Protein AF-0000000080642924 (afdb_homodimer)

Sequence (376 aa):
MNEEMMTDSRILKTKRNTRKALITLLKHKKYDDISVKDICEVAGISRGTFYLHYKDKFDLVEQYQFEITKEGSKRVQSLLQSERHLLYYHIINFWNNEAELLLLLISNNGSPDVQNQLKKTLQYNAEKNVFPYTKKSHFSEKERHYFVVFLSNAIFGIIQEWVNNGQQETPEELSTIIHKIIPDSLLGMNEEMMTDSRILKTKRNTRKALITLLKHKKYDDISVKDICEVAGISRGTFYLHYKDKFDLVEQYQFEITKEGSKRVQSLLQSERHLLYYHIINFWNNEAELLLLLISNNGSPDVQNQLKKTLQYNAEKNVFPYTKKSHFSEKERHYFVVFLSNAIFGIIQEWVNNGQQETPEELSTIIHKIIPDSLLG

InterPro domains:
  IPR001647 DNA-binding HTH domain, TetR-type [PF00440] (24-63)
  IPR001647 DNA-binding HTH domain, TetR-type [PS50977] (12-72)
  IPR009057 Homedomain-like superfamily [SSF46689] (10-70)
  IPR039532 Transcriptional regulator TetR, C-terminal, Firmicutes type [PF14278] (88-183)
  IPR050624 Nucleoid occlusion factor SlmA/HTH-type transcriptional regulator [PTHR43479] (6-182)

Organism: Staphylococcus saprophyticus subsp. saprophyticus (strain ATCC 15305 / DSM 20229 / NCIMB 8711 / NCTC 7292 / S-41) (NCBI:txid342451)

Secondary structure (DSSP, 8-state):
-HHHHHHHHHHHHHHHHHHHHHHHHHTTS-GGG--HHHHHHHHT--HHHHHHH-SSHHHHHHHHHHHHHHHHHHHHHHHHHH-GGGHHHHHHHHHHHH-HHHHHHHSTTS-HHHHHHHHHHHHHHIIIIIGGGSS-TT--HHHHHHHHHHHHHHHHHHHHHHHHTT--S-HHHHHHHHHHHS-HHHH-/-HHHHHHHHHHHHHHHHHHHHHHHHHTTS-GGG--HHHHHHHHT--HHHHHHH-SSHHHHHHHHHHHHHHHHHHHHHHHHHH-GGGHHHHHHHHHHHH-HHHHHHHSTTS-HHHHHHHHHHHHHHIIIIIGGGSS-TT--HHHHHHHHHHHHHHHHHHHHHHHHTT--S-HHHHHHHHHHHS-HHHH-

Structure (mmCIF, N/CA/C/O backbone):
data_AF-0000000080642924-model_v1
#
loop_
_entity.id
_entity.type
_entity.pdbx_description
1 polymer 'Transcriptional regulator'
#
loop_
_atom_site.group_PDB
_atom_site.id
_atom_site.type_symbol
_atom_site.label_atom_id
_atom_site.label_alt_id
_atom_site.label_comp_id
_atom_site.label_asym_id
_atom_site.label_entity_id
_atom_site.label_seq_id
_atom_site.pdbx_PDB_ins_code
_atom_site.Cartn_x
_atom_site.Cartn_y
_atom_site.Cartn_z
_atom_site.occupancy
_atom_site.B_iso_or_equiv
_atom_site.auth_seq_id
_atom_site.auth_comp_id
_atom_site.auth_asym_id
_atom_site.auth_atom_id
_atom_site.pdbx_PDB_model_num
ATOM 1 N N . MET A 1 1 ? -12.703 43.906 6.328 1 55.75 1 MET A N 1
ATOM 2 C CA . MET A 1 1 ? -11.461 43.25 6.746 1 55.75 1 MET A CA 1
ATOM 3 C C . MET A 1 1 ? -11.648 42.5 8.055 1 55.75 1 MET A C 1
ATOM 5 O O . MET A 1 1 ? -11.266 41.312 8.156 1 55.75 1 MET A O 1
ATOM 9 N N . ASN A 1 2 ? -12.32 43.125 8.922 1 59.03 2 ASN A N 1
A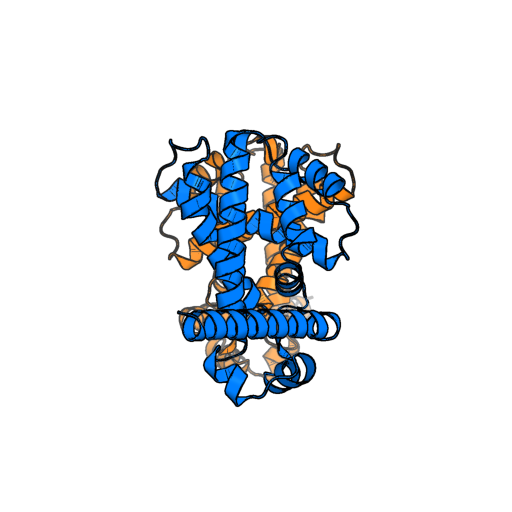TOM 10 C CA . ASN A 1 2 ? -12.602 42.5 10.211 1 59.03 2 ASN A CA 1
ATOM 11 C C . ASN A 1 2 ? -13.562 41.312 10.062 1 59.03 2 ASN A C 1
ATOM 13 O O . ASN A 1 2 ? -13.352 40.25 10.672 1 59.03 2 ASN A O 1
ATOM 17 N N . GLU A 1 3 ? -14.594 41.531 9.281 1 57.31 3 GLU A N 1
ATOM 18 C CA . GLU A 1 3 ? -15.57 40.469 9.047 1 57.31 3 GLU A CA 1
ATOM 19 C C . GLU A 1 3 ? -14.953 39.312 8.266 1 57.31 3 GLU A C 1
ATOM 21 O O . GLU A 1 3 ? -15.242 38.156 8.531 1 57.31 3 GLU A O 1
ATOM 26 N N . GLU A 1 4 ? -14.164 39.719 7.293 1 58.25 4 GLU A N 1
ATOM 27 C CA . GLU A 1 4 ? -13.461 38.688 6.516 1 58.25 4 GLU A CA 1
ATOM 28 C C . GLU A 1 4 ? -12.531 37.875 7.402 1 58.25 4 GLU A C 1
ATOM 30 O O . GLU A 1 4 ? -12.438 36.656 7.242 1 58.25 4 GLU A O 1
ATOM 35 N N . MET A 1 5 ? -11.883 38.625 8.211 1 63.03 5 MET A N 1
ATOM 36 C CA . MET A 1 5 ? -10.977 37.969 9.141 1 63.03 5 MET A CA 1
ATOM 37 C C . MET A 1 5 ? -11.75 37.062 10.109 1 63.03 5 MET A C 1
ATOM 39 O O . MET A 1 5 ? -11.281 36 10.484 1 63.03 5 MET A O 1
ATOM 43 N N . MET A 1 6 ? -12.859 37.594 10.562 1 61.44 6 MET A N 1
ATOM 44 C CA . MET A 1 6 ? -13.703 36.812 11.469 1 61.44 6 MET A CA 1
ATOM 45 C C . MET A 1 6 ? -14.25 35.562 10.781 1 61.44 6 MET A C 1
ATOM 47 O O . MET A 1 6 ? -14.32 34.5 11.398 1 61.44 6 MET A O 1
ATOM 51 N N . THR A 1 7 ? -14.531 35.719 9.484 1 66.31 7 THR A N 1
ATOM 52 C CA . THR A 1 7 ? -15.023 34.562 8.711 1 66.31 7 THR A CA 1
ATOM 53 C C . THR A 1 7 ? -13.922 33.531 8.523 1 66.31 7 THR A C 1
ATOM 55 O O . THR A 1 7 ? -14.172 32.344 8.648 1 66.31 7 THR A O 1
ATOM 58 N N . ASP A 1 8 ? -12.805 34.156 8.484 1 73.62 8 ASP A N 1
ATOM 59 C CA . ASP A 1 8 ? -11.656 33.281 8.312 1 73.62 8 ASP A CA 1
ATOM 60 C C . ASP A 1 8 ? -11.352 32.5 9.594 1 73.62 8 ASP A C 1
ATOM 62 O O . ASP A 1 8 ? -11.086 31.312 9.555 1 73.62 8 ASP A O 1
ATOM 66 N N . SER A 1 9 ? -11.516 33.312 10.703 1 80.94 9 SER A N 1
ATOM 67 C CA . SER A 1 9 ? -11.242 32.688 11.992 1 80.94 9 SER A CA 1
ATOM 68 C C . SER A 1 9 ? -12.297 31.641 12.344 1 80.94 9 SER A C 1
ATOM 70 O O . SER A 1 9 ? -11.977 30.594 12.922 1 80.94 9 SER A O 1
ATOM 72 N N . ARG A 1 10 ? -13.555 31.969 12.07 1 81.44 10 ARG A N 1
ATOM 73 C CA . ARG A 1 10 ? -14.648 31.047 12.32 1 81.44 10 ARG A CA 1
ATOM 74 C C . ARG A 1 10 ? -14.492 29.781 11.484 1 81.44 10 ARG A C 1
ATOM 76 O O . ARG A 1 10 ? -14.734 28.672 11.969 1 81.44 10 ARG A O 1
ATOM 83 N N . ILE A 1 11 ? -14.039 29.984 10.289 1 84.31 11 ILE A N 1
ATOM 84 C CA . ILE A 1 11 ? -13.82 28.859 9.383 1 84.31 11 ILE A CA 1
ATOM 85 C C . ILE A 1 11 ? -12.688 27.984 9.906 1 84.31 11 ILE A C 1
ATOM 87 O O . ILE A 1 11 ? -12.805 26.75 9.945 1 84.31 11 ILE A O 1
ATOM 91 N N . LEU A 1 12 ? -11.672 28.625 10.352 1 87.62 12 LEU A N 1
ATOM 92 C CA . LEU A 1 12 ? -10.531 27.891 10.883 1 87.62 12 LEU A CA 1
ATOM 93 C C . LEU A 1 12 ? -10.906 27.109 12.141 1 87.62 12 LEU A C 1
ATOM 95 O O . LEU A 1 12 ? -10.453 25.984 12.344 1 87.62 12 LEU A O 1
ATOM 99 N N . LYS A 1 13 ? -11.68 27.797 12.938 1 89.62 13 LYS A N 1
ATOM 100 C CA . LYS A 1 13 ? -12.141 27.125 14.156 1 89.62 13 LYS A CA 1
ATOM 101 C C . LYS A 1 13 ? -12.992 25.906 13.828 1 89.62 13 LYS A C 1
ATOM 103 O O . LYS A 1 13 ? -12.852 24.859 14.453 1 89.62 13 LYS A O 1
ATOM 108 N N . THR A 1 14 ? -13.891 26.062 12.914 1 90.88 14 THR A N 1
ATOM 109 C CA . THR A 1 14 ? -14.75 24.953 12.5 1 90.88 14 THR A CA 1
ATOM 110 C C . THR A 1 14 ? -13.914 23.797 11.961 1 90.88 14 THR A C 1
ATOM 112 O O . THR A 1 14 ? -14.148 22.641 12.305 1 90.88 14 THR A O 1
ATOM 115 N N . LYS A 1 15 ? -12.953 24.141 11.188 1 91.62 15 LYS A N 1
ATOM 116 C CA . LYS A 1 15 ? -12.086 23.109 10.625 1 91.62 15 LYS A CA 1
ATOM 117 C C . LYS A 1 15 ? -11.32 22.375 11.719 1 91.62 15 LYS A C 1
ATOM 119 O O . LYS A 1 15 ? -11.219 21.156 11.703 1 91.62 15 LYS A O 1
ATOM 124 N N . ARG A 1 16 ? -10.844 23.141 12.633 1 92.81 16 ARG A N 1
ATOM 125 C CA . ARG A 1 16 ? -10.109 22.547 13.75 1 92.81 16 ARG A CA 1
ATOM 126 C C . ARG A 1 16 ? -11.008 21.625 14.57 1 92.81 16 ARG A C 1
ATOM 128 O O . ARG A 1 16 ? -10.609 20.516 14.922 1 92.81 16 ARG A O 1
ATOM 135 N N . ASN A 1 17 ? -12.164 22.094 14.828 1 94.94 17 ASN A N 1
ATOM 136 C CA . ASN A 1 17 ? -13.094 21.328 15.641 1 94.94 17 ASN A CA 1
ATOM 137 C C . ASN A 1 17 ? -13.516 20.047 14.93 1 94.94 17 ASN A C 1
ATOM 139 O O . ASN A 1 17 ? -13.648 18.984 15.562 1 94.94 17 ASN A O 1
ATOM 143 N N . THR A 1 18 ? -13.742 20.172 13.688 1 96.38 18 THR A N 1
ATOM 144 C CA . THR A 1 18 ? -14.164 19 12.938 1 96.38 18 THR A CA 1
ATOM 145 C C . THR A 1 18 ? -13.047 17.969 12.859 1 96.38 18 THR A C 1
ATOM 147 O O . THR A 1 18 ? -13.297 16.766 12.977 1 96.38 18 THR A O 1
ATOM 150 N N . ARG A 1 19 ? -11.883 18.406 12.727 1 94.94 19 ARG A N 1
ATOM 151 C CA . ARG A 1 19 ? -10.734 17.5 12.695 1 94.94 19 ARG A CA 1
ATOM 152 C C . ARG A 1 19 ? -10.547 16.828 14.047 1 94.94 19 ARG A C 1
ATOM 154 O O . ARG A 1 19 ? -10.328 15.609 14.102 1 94.94 19 ARG A O 1
ATOM 161 N N . LYS A 1 20 ? -10.648 17.609 15.062 1 96.44 20 LYS A N 1
ATOM 162 C CA . LYS A 1 20 ? -10.523 17.047 16.406 1 96.44 20 LYS A CA 1
ATOM 163 C C . LYS A 1 20 ? -11.633 16.031 16.672 1 96.44 20 LYS A C 1
ATOM 165 O O . LYS A 1 20 ? -11.398 15.016 17.328 1 96.44 20 LYS A O 1
ATOM 170 N N . ALA A 1 21 ? -12.781 16.359 16.219 1 97.69 21 ALA A N 1
ATOM 171 C CA . ALA A 1 21 ? -13.906 15.438 16.375 1 97.69 21 ALA A CA 1
ATOM 172 C C . ALA A 1 21 ? -13.633 14.117 15.664 1 97.69 21 ALA A C 1
ATOM 174 O O . ALA A 1 21 ? -13.883 13.047 16.219 1 97.69 21 ALA A O 1
ATOM 175 N N . LEU A 1 22 ? -13.133 14.211 14.461 1 97.06 22 LEU A N 1
ATOM 176 C CA . LEU A 1 22 ? -12.828 13 13.703 1 97.06 22 LEU A CA 1
ATOM 177 C C . LEU A 1 22 ? -11.742 12.18 14.391 1 97.06 22 LEU A C 1
ATOM 179 O O . LEU A 1 22 ? -11.812 10.953 14.422 1 97.06 22 LEU A O 1
ATOM 183 N N . ILE A 1 23 ? -10.773 12.852 14.945 1 96.62 23 ILE A N 1
ATOM 184 C CA . ILE A 1 23 ? -9.727 12.18 15.703 1 96.62 23 ILE A CA 1
ATOM 185 C C . ILE A 1 23 ? -10.336 11.414 16.875 1 96.62 23 ILE A C 1
ATOM 187 O O . ILE A 1 23 ? -10.055 10.227 17.062 1 96.62 23 ILE A O 1
ATOM 191 N N . THR A 1 24 ? -11.156 12.047 17.578 1 97.25 24 THR A N 1
ATOM 192 C CA . THR A 1 24 ? -11.812 11.445 18.734 1 97.25 24 THR A CA 1
ATOM 193 C C . THR A 1 24 ? -12.625 10.227 18.328 1 97.25 24 THR A C 1
ATOM 195 O O . THR A 1 24 ? -12.547 9.18 18.969 1 97.25 24 THR A O 1
ATOM 198 N N . LEU A 1 25 ? -13.336 10.344 17.297 1 97.94 25 LEU A N 1
ATOM 199 C CA . LEU A 1 25 ? -14.203 9.273 16.828 1 97.94 25 LEU A CA 1
ATOM 200 C C . LEU A 1 25 ? -13.375 8.094 16.312 1 97.94 25 LEU A C 1
ATOM 202 O O . LEU A 1 25 ? -13.711 6.938 16.578 1 97.94 25 LEU A O 1
ATOM 206 N N . LEU A 1 26 ? -12.266 8.391 15.633 1 96.62 26 LEU A N 1
ATOM 207 C CA . LEU A 1 26 ? -11.438 7.359 15.008 1 96.62 26 LEU A CA 1
ATOM 208 C C . LEU A 1 26 ? -10.703 6.539 16.062 1 96.62 26 LEU A C 1
ATOM 210 O O . LEU A 1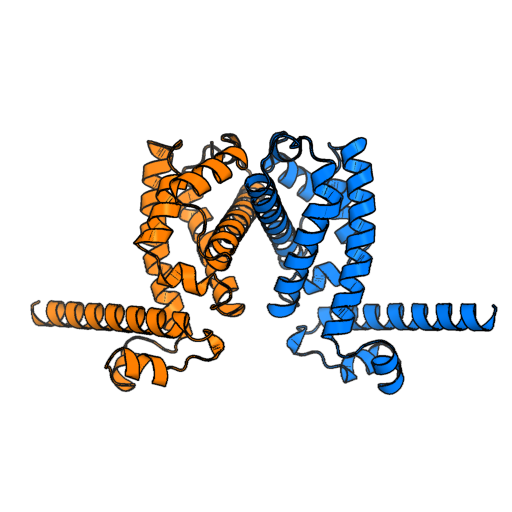 26 ? -10.219 5.445 15.773 1 96.62 26 LEU A O 1
ATOM 214 N N . LYS A 1 27 ? -10.617 7.051 17.219 1 93.94 27 LYS A N 1
ATOM 215 C CA . LYS A 1 27 ? -9.984 6.309 18.312 1 93.94 27 LYS A CA 1
ATOM 216 C C . LYS A 1 27 ? -10.898 5.195 18.812 1 93.94 27 LYS A C 1
ATOM 218 O O . LYS A 1 27 ? -10.43 4.242 19.453 1 93.94 27 LYS A O 1
ATOM 223 N N . HIS A 1 28 ? -12.203 5.254 18.406 1 91.94 28 HIS A N 1
ATOM 224 C CA . HIS A 1 28 ? -13.156 4.309 18.969 1 91.94 28 HIS A CA 1
ATOM 225 C C . HIS A 1 28 ? -13.883 3.527 17.875 1 91.94 28 HIS A C 1
ATOM 227 O O . HIS A 1 28 ? -14.453 2.469 18.141 1 91.94 28 HIS A O 1
ATOM 233 N N . LYS A 1 29 ? -13.867 4.082 16.734 1 93.5 29 LYS A N 1
ATOM 234 C CA . LYS A 1 29 ? -14.562 3.379 15.656 1 93.5 29 LYS A CA 1
ATOM 235 C C . LYS A 1 29 ? -13.859 3.578 14.32 1 93.5 29 LYS A C 1
ATOM 237 O O . LYS A 1 29 ? -13.078 4.52 14.156 1 93.5 29 LYS A O 1
ATOM 242 N N . LYS A 1 30 ? -14.18 2.688 13.367 1 95.06 30 LYS A N 1
ATOM 243 C CA . LYS A 1 30 ? -13.586 2.758 12.039 1 95.06 30 LYS A CA 1
ATOM 244 C C . LYS A 1 30 ? -14.219 3.879 11.219 1 95.06 30 LYS A C 1
ATOM 246 O O . LYS A 1 30 ? -15.391 4.203 11.398 1 95.06 30 LYS A O 1
ATOM 251 N N . TYR A 1 31 ? -13.477 4.406 10.328 1 96.88 31 TYR A N 1
ATOM 252 C CA . TYR A 1 31 ? -13.891 5.535 9.5 1 96.88 31 TYR A CA 1
ATOM 253 C C . TYR A 1 31 ? -15.227 5.262 8.828 1 96.88 31 TYR A C 1
ATOM 255 O O . TYR A 1 31 ? -16.109 6.125 8.812 1 96.88 31 TYR A O 1
ATOM 263 N N . ASP A 1 32 ? -15.391 4.051 8.289 1 93.75 32 ASP A N 1
ATOM 264 C CA . ASP A 1 32 ? -16.594 3.719 7.535 1 93.75 32 ASP A CA 1
ATOM 265 C C . ASP A 1 32 ? -17.828 3.713 8.438 1 93.75 32 ASP A C 1
ATOM 267 O O . ASP A 1 32 ? -18.953 3.871 7.965 1 93.75 32 ASP A O 1
ATOM 271 N N . ASP A 1 33 ? -17.656 3.592 9.656 1 96.25 33 ASP A N 1
ATOM 272 C CA . ASP A 1 33 ? -18.766 3.533 10.609 1 96.25 33 ASP A CA 1
ATOM 273 C C . ASP A 1 33 ? -19.062 4.918 11.172 1 96.25 33 ASP A C 1
ATOM 275 O O . ASP A 1 33 ? -20 5.078 11.961 1 96.25 33 ASP A O 1
ATOM 279 N N . ILE A 1 34 ? -18.328 5.914 10.852 1 97.44 34 ILE A N 1
ATOM 280 C CA . ILE A 1 34 ? -18.531 7.277 11.328 1 97.44 34 ILE A CA 1
ATOM 281 C C . ILE A 1 34 ? -19.438 8.039 10.367 1 97.44 34 ILE A C 1
ATOM 283 O O . ILE A 1 34 ? -19.203 8.031 9.156 1 97.44 34 ILE A O 1
ATOM 287 N N . SER A 1 35 ? -20.438 8.664 10.867 1 97.19 35 SER A N 1
ATOM 288 C CA . SER A 1 35 ? -21.328 9.477 10.047 1 97.19 35 SER A CA 1
ATOM 289 C C . SER A 1 35 ? -21.062 10.961 10.227 1 97.19 35 SER A C 1
ATOM 291 O O . SER A 1 35 ? -20.359 11.359 11.164 1 97.19 35 SER A O 1
ATOM 293 N N . VAL A 1 36 ? -21.609 11.727 9.289 1 97.56 36 VAL A N 1
ATOM 294 C CA . VAL A 1 36 ? -21.516 13.18 9.422 1 97.56 36 VAL A CA 1
ATOM 295 C C . VAL A 1 36 ? -22.219 13.617 10.719 1 97.56 36 VAL A C 1
ATOM 297 O O . VAL A 1 36 ? -21.734 14.523 11.406 1 97.56 36 VAL A O 1
ATOM 300 N N . LYS A 1 37 ? -23.281 12.945 11.023 1 97.75 37 LYS A N 1
ATOM 301 C CA . LYS A 1 37 ? -23.984 13.242 12.266 1 97.75 37 LYS A CA 1
ATOM 302 C C . LYS A 1 37 ? -23.062 13.07 13.477 1 97.75 37 LYS A C 1
ATOM 304 O O . LYS A 1 37 ? -23.031 13.914 14.367 1 97.75 37 LYS A O 1
ATOM 309 N N . ASP A 1 38 ? -22.328 11.969 13.547 1 98.12 38 ASP A N 1
ATOM 310 C CA . ASP A 1 38 ? -21.375 11.711 14.625 1 98.12 38 ASP A CA 1
ATOM 311 C C . ASP A 1 38 ? -20.359 12.844 14.742 1 98.12 38 ASP A C 1
ATOM 313 O O . ASP A 1 38 ? -20.078 13.32 15.844 1 98.12 38 ASP A O 1
ATOM 317 N N . ILE A 1 39 ? -19.844 13.297 13.602 1 98.12 39 ILE A N 1
ATOM 318 C CA . ILE A 1 39 ? -18.828 14.336 13.562 1 98.12 39 ILE A CA 1
ATOM 319 C C . ILE A 1 39 ? -19.406 15.641 14.102 1 98.12 39 ILE A C 1
ATOM 321 O O . ILE A 1 39 ? -18.781 16.312 14.938 1 98.12 39 ILE A O 1
ATOM 325 N N . CYS A 1 40 ? -20.562 15.961 13.641 1 98 40 CYS A N 1
ATOM 326 C CA . CYS A 1 40 ? -21.203 17.203 14.07 1 98 40 CYS A CA 1
ATOM 327 C C . CYS A 1 40 ? -21.453 17.203 15.57 1 98 40 CYS A C 1
ATOM 329 O O . CYS A 1 40 ? -21.188 18.203 16.25 1 98 40 CYS A O 1
ATOM 331 N N . GLU A 1 41 ? -21.891 16.094 16.094 1 98.06 41 GLU A N 1
ATOM 332 C CA . GLU A 1 41 ? -22.188 15.977 17.531 1 98.06 41 GLU A CA 1
ATOM 333 C C . GLU A 1 41 ? -20.938 16.172 18.359 1 98.06 41 GLU A C 1
ATOM 335 O O . GLU A 1 41 ? -20.938 16.922 19.344 1 98.06 41 GLU A O 1
ATOM 340 N N . VAL A 1 42 ? -19.891 15.594 18.016 1 97.62 42 VAL A N 1
ATOM 341 C CA . VAL A 1 42 ? -18.656 15.648 18.781 1 97.62 42 VAL A CA 1
ATOM 342 C C . VAL A 1 42 ? -18 17.016 18.594 1 97.62 42 VAL A C 1
ATOM 344 O O . VAL A 1 42 ? -17.406 17.562 19.531 1 97.62 42 VAL A O 1
ATOM 347 N N . ALA A 1 43 ? -18.094 17.578 17.375 1 97.19 43 ALA A N 1
ATOM 348 C CA . ALA A 1 43 ? -17.453 18.844 17.047 1 97.19 43 ALA A CA 1
ATOM 349 C C . ALA A 1 43 ? -18.25 20.016 17.625 1 97.19 43 ALA A C 1
ATOM 351 O O . ALA A 1 43 ? -17.734 21.141 17.703 1 97.19 43 ALA A O 1
ATOM 352 N N . GLY A 1 44 ? -19.531 19.766 17.891 1 96.62 44 GLY A N 1
ATOM 353 C CA . GLY A 1 44 ? -20.391 20.828 18.391 1 96.62 44 GLY A CA 1
ATOM 354 C C . GLY A 1 44 ? -20.828 21.797 17.312 1 96.62 44 GLY A C 1
ATOM 355 O O . GLY A 1 44 ? -20.859 23.016 17.531 1 96.62 44 GLY A O 1
ATOM 356 N N . ILE A 1 45 ? -21.047 21.281 16.141 1 96.19 45 ILE A N 1
ATOM 357 C CA . ILE A 1 45 ? -21.516 22.125 15.055 1 96.19 45 ILE A CA 1
ATOM 358 C C . ILE A 1 45 ? -22.781 21.531 14.445 1 96.19 45 ILE A C 1
ATOM 360 O O . ILE A 1 45 ? -23.094 20.359 14.656 1 96.19 45 ILE A O 1
ATOM 364 N N . SER A 1 46 ? -23.5 22.344 13.68 1 95.19 46 SER A N 1
ATOM 365 C CA . SER A 1 46 ? -24.703 21.875 13 1 95.19 46 SER A CA 1
ATOM 366 C C . SER A 1 46 ? -24.359 21.188 11.68 1 95.19 46 SER A C 1
ATOM 368 O O . SER A 1 46 ? -23.266 21.391 11.141 1 95.19 46 SER A O 1
ATOM 370 N N . ARG A 1 47 ? -25.297 20.375 11.211 1 95.31 47 ARG A N 1
ATOM 371 C CA . ARG A 1 47 ? -25.141 19.781 9.883 1 95.31 47 ARG A CA 1
ATOM 372 C C . ARG A 1 47 ? -25.016 20.859 8.812 1 95.31 47 ARG A C 1
ATOM 374 O O . ARG A 1 47 ? -24.266 20.688 7.844 1 95.31 47 ARG A O 1
ATOM 381 N N . GLY A 1 48 ? -25.797 21.906 8.953 1 95.38 48 GLY A N 1
ATOM 382 C CA . GLY A 1 48 ? -25.719 23.016 8.023 1 95.38 48 GLY A CA 1
ATOM 383 C C . GLY A 1 48 ? -24.328 23.625 7.934 1 95.38 48 GLY A C 1
ATOM 384 O O . GLY A 1 48 ? -23.828 23.891 6.836 1 95.38 48 GLY A O 1
ATOM 385 N N . THR A 1 49 ? -23.766 23.844 9.07 1 94.69 49 THR A N 1
ATOM 386 C CA . THR A 1 49 ? -22.406 24.375 9.125 1 94.69 49 THR A CA 1
ATOM 387 C C . THR A 1 49 ? -21.422 23.406 8.477 1 94.69 49 THR A C 1
ATOM 389 O O . THR A 1 49 ? -20.516 23.812 7.75 1 94.69 49 THR A O 1
ATOM 392 N N . PHE A 1 50 ? -21.547 22.094 8.75 1 97.19 50 PHE A N 1
ATOM 393 C CA . PHE A 1 50 ? -20.688 21.078 8.148 1 97.19 50 PHE A CA 1
ATOM 394 C C . PHE A 1 50 ? -20.719 21.172 6.629 1 97.19 50 PHE A C 1
ATOM 396 O O . PHE A 1 50 ? -19.672 21.219 5.984 1 97.19 50 PHE A O 1
ATOM 403 N N . TYR A 1 51 ? -21.875 21.328 6.059 1 96.12 51 TYR A N 1
ATOM 404 C CA . TYR A 1 51 ? -22.047 21.25 4.609 1 96.12 51 TYR A CA 1
ATOM 405 C C . TYR A 1 51 ? -21.656 22.562 3.949 1 96.12 51 TYR A C 1
ATOM 407 O O . TYR A 1 51 ? -21.484 22.625 2.727 1 96.12 51 TYR A O 1
ATOM 415 N N . LEU A 1 52 ? -21.5 23.562 4.73 1 95.12 52 LEU A N 1
ATOM 416 C CA . LEU A 1 52 ? -20.922 24.812 4.227 1 95.12 52 LEU A CA 1
ATOM 417 C C . LEU A 1 52 ? -19.438 24.609 3.904 1 95.12 52 LEU A C 1
ATOM 419 O O . LEU A 1 52 ? -18.906 25.281 3.021 1 95.12 52 LEU A O 1
ATOM 423 N N . HIS A 1 53 ? -18.859 23.703 4.602 1 95.19 53 HIS A N 1
ATOM 424 C CA . HIS A 1 53 ? -17.406 23.562 4.496 1 95.19 53 HIS A CA 1
ATOM 425 C C . HIS A 1 53 ? -17.031 22.297 3.732 1 95.19 53 HIS A C 1
ATOM 427 O O . HIS A 1 53 ? -15.961 22.234 3.117 1 95.19 53 HIS A O 1
ATOM 433 N N . TYR A 1 54 ? -17.891 21.281 3.83 1 96.5 54 TYR A N 1
ATOM 434 C CA . TYR A 1 54 ? -17.578 19.984 3.25 1 96.5 54 TYR A CA 1
ATOM 435 C C . TYR A 1 54 ? -18.781 19.406 2.518 1 96.5 54 TYR A C 1
ATOM 437 O O . TYR A 1 54 ? -19.922 19.531 2.98 1 96.5 54 TYR A O 1
ATOM 445 N N . LYS A 1 55 ? -18.469 18.672 1.44 1 96.94 55 LYS A N 1
ATOM 446 C CA . LYS A 1 55 ? -19.531 17.969 0.727 1 96.94 55 LYS A CA 1
ATOM 447 C C . LYS A 1 55 ? -19.953 16.703 1.474 1 96.94 55 LYS A C 1
ATOM 449 O O . LYS A 1 55 ? -21.125 16.328 1.466 1 96.94 55 LYS A O 1
ATOM 454 N N . ASP A 1 56 ? -19.047 15.984 2.02 1 95.88 56 ASP A N 1
ATOM 455 C CA . ASP A 1 56 ? -19.188 14.766 2.807 1 95.88 56 ASP A CA 1
ATOM 456 C C . ASP A 1 56 ? -17.938 14.508 3.65 1 95.88 56 ASP A C 1
ATOM 458 O O . ASP A 1 56 ? -17.047 15.344 3.707 1 95.88 56 ASP A O 1
ATOM 462 N N . LYS A 1 57 ? -17.938 13.445 4.359 1 95 57 LYS A N 1
ATOM 463 C CA . LYS A 1 57 ? -16.812 13.195 5.25 1 95 57 LYS A CA 1
ATOM 464 C C . LYS A 1 57 ? -15.539 12.883 4.457 1 95 57 LYS A C 1
ATOM 466 O O . LYS A 1 57 ? -14.43 13.109 4.941 1 95 57 LYS A O 1
ATOM 471 N N . PHE A 1 58 ? -15.695 12.453 3.219 1 94 58 PHE A N 1
ATOM 472 C CA . PHE A 1 58 ? -14.531 12.219 2.369 1 94 58 PHE A CA 1
ATOM 473 C C . PHE A 1 58 ? -13.891 13.539 1.955 1 94 58 PHE A C 1
ATOM 475 O O . PHE A 1 58 ? -12.664 13.656 1.914 1 94 58 PHE A O 1
ATOM 482 N N . ASP A 1 59 ? -14.695 14.453 1.654 1 95.38 59 ASP A N 1
ATOM 483 C CA . ASP A 1 59 ? -14.219 15.789 1.31 1 95.38 59 ASP A CA 1
ATOM 484 C C . ASP A 1 59 ? -13.445 16.406 2.473 1 95.38 59 ASP A C 1
ATOM 486 O O . ASP A 1 59 ? -12.445 17.094 2.266 1 95.38 59 ASP A O 1
ATOM 490 N N . LEU A 1 60 ? -13.938 16.25 3.654 1 95.94 60 LEU A N 1
ATOM 491 C CA . LEU A 1 60 ? -13.242 16.703 4.852 1 95.94 60 LEU A CA 1
ATOM 492 C C . LEU A 1 60 ? -11.836 16.141 4.91 1 95.94 60 LEU A C 1
ATOM 494 O O . LEU A 1 60 ? -10.867 16.875 5.117 1 95.94 60 LEU A O 1
ATOM 498 N N . VAL A 1 61 ? -11.672 14.867 4.672 1 95.44 61 VAL A N 1
ATOM 499 C CA . VAL A 1 61 ? -10.391 14.172 4.723 1 95.44 61 VAL A CA 1
ATOM 500 C C . VAL A 1 61 ? -9.492 14.664 3.598 1 95.44 61 VAL A C 1
ATOM 502 O O . VAL A 1 61 ? -8.297 14.914 3.809 1 95.44 61 VAL A O 1
ATOM 505 N N . GLU A 1 62 ? -10.062 14.82 2.479 1 93.12 62 GLU A N 1
ATOM 506 C CA . GLU A 1 62 ? -9.289 15.273 1.325 1 93.12 62 GLU A CA 1
ATOM 507 C C . GLU A 1 62 ? -8.703 16.656 1.563 1 93.12 62 GLU A C 1
ATOM 509 O O . GLU A 1 62 ? -7.531 16.906 1.269 1 93.12 62 GLU A O 1
ATOM 514 N N . GLN A 1 63 ? -9.5 17.516 2.035 1 92.75 63 GLN A N 1
ATOM 515 C CA . GLN A 1 63 ? -9.031 18.875 2.316 1 92.75 63 GLN A CA 1
ATOM 516 C C . GLN A 1 63 ? -7.922 18.859 3.365 1 92.75 63 GLN A C 1
ATOM 518 O O . GLN A 1 63 ? -6.906 19.547 3.207 1 92.75 63 GLN A O 1
ATOM 523 N N . TYR A 1 64 ? -8.172 18.094 4.402 1 93.12 64 TYR A N 1
ATOM 524 C CA . TYR A 1 64 ? -7.164 17.969 5.445 1 93.12 64 TYR A CA 1
ATOM 525 C C . TYR A 1 64 ? -5.855 17.422 4.879 1 93.12 64 TYR A C 1
ATOM 527 O O . TYR A 1 64 ? -4.781 17.953 5.168 1 93.12 64 TYR A O 1
ATOM 535 N N . GLN A 1 65 ? -5.953 16.391 4.113 1 90.31 65 GLN A N 1
ATOM 536 C CA . GLN A 1 65 ? -4.777 15.758 3.539 1 90.31 65 GLN A CA 1
ATOM 537 C C . GLN A 1 65 ? -3.971 16.734 2.697 1 90.31 65 GLN A C 1
ATOM 539 O O . GLN A 1 65 ? -2.738 16.75 2.748 1 90.31 65 GLN A O 1
ATOM 544 N N . PHE A 1 66 ? -4.641 17.453 1.897 1 87.12 66 PHE A N 1
ATOM 545 C CA . PHE A 1 66 ? -3.969 18.438 1.056 1 87.12 66 PHE A CA 1
ATOM 546 C C . PHE A 1 66 ? -3.207 19.453 1.905 1 87.12 66 PHE A C 1
ATOM 548 O O . PHE A 1 66 ? -2.057 19.766 1.609 1 87.12 66 PHE A O 1
ATOM 555 N N . GLU A 1 67 ? -3.807 19.906 2.955 1 87.75 67 GLU A N 1
ATOM 556 C CA . GLU A 1 67 ? -3.191 20.906 3.822 1 87.75 67 GLU A CA 1
ATOM 557 C C . GLU A 1 67 ? -1.97 20.344 4.539 1 87.75 67 GLU A C 1
ATOM 559 O O . GLU A 1 67 ? -0.91 20.969 4.562 1 87.75 67 GLU A O 1
ATOM 564 N N . ILE A 1 68 ? -2.104 19.203 5.074 1 88.5 68 ILE A N 1
ATOM 565 C CA . ILE A 1 68 ? -1.045 18.609 5.891 1 88.5 68 ILE A CA 1
ATOM 566 C C . ILE A 1 68 ? 0.113 18.172 5 1 88.5 68 ILE A C 1
ATOM 568 O O . ILE A 1 68 ? 1.277 18.266 5.395 1 88.5 68 ILE A O 1
ATOM 572 N N . THR A 1 69 ? -0.168 17.594 3.879 1 84.81 69 THR A N 1
ATOM 573 C CA . THR A 1 69 ? 0.879 17.156 2.965 1 84.81 69 THR A CA 1
ATOM 574 C C . THR A 1 69 ? 1.692 18.344 2.457 1 84.81 69 THR A C 1
ATOM 576 O O . THR A 1 69 ? 2.91 18.25 2.297 1 84.81 69 THR A O 1
ATOM 579 N N . LYS A 1 70 ? 1.032 19.422 2.168 1 83.81 70 LYS A N 1
ATOM 580 C CA . LYS A 1 70 ? 1.731 20.625 1.746 1 83.81 70 LYS A CA 1
ATOM 581 C C . LYS A 1 70 ? 2.695 21.109 2.826 1 83.81 70 LYS A C 1
ATOM 583 O O . LYS A 1 70 ? 3.844 21.453 2.533 1 83.81 70 LYS A O 1
ATOM 588 N N . GLU A 1 71 ? 2.246 21.125 4.02 1 85.38 71 GLU A N 1
ATOM 589 C CA . GLU A 1 71 ? 3.09 21.531 5.141 1 85.38 71 GLU A CA 1
ATOM 590 C C . GLU A 1 71 ? 4.262 20.562 5.328 1 85.38 71 GLU A C 1
ATOM 592 O O . GLU A 1 71 ? 5.391 21 5.559 1 85.38 71 GLU A O 1
ATOM 597 N N . GLY A 1 72 ? 3.984 19.297 5.262 1 85.62 72 GLY A N 1
ATOM 598 C CA . GLY A 1 72 ? 5.023 18.297 5.387 1 85.62 72 GLY A CA 1
ATOM 599 C C . GLY A 1 72 ? 6.074 18.375 4.297 1 85.62 72 GLY A C 1
ATOM 600 O O . GLY A 1 72 ? 7.27 18.219 4.566 1 85.62 72 GLY A O 1
ATOM 601 N N . SER A 1 73 ? 5.617 18.609 3.09 1 83.44 73 SER A N 1
ATOM 602 C CA . SER A 1 73 ? 6.535 18.688 1.959 1 83.44 73 SER A CA 1
ATOM 603 C C . SER A 1 73 ? 7.512 19.859 2.119 1 83.44 73 SER A C 1
ATOM 605 O O . SER A 1 73 ? 8.688 19.734 1.756 1 83.44 73 SER A O 1
ATOM 607 N N . LYS A 1 74 ? 7.043 20.922 2.633 1 83.62 74 LYS A N 1
ATOM 608 C CA . LYS A 1 74 ? 7.918 22.062 2.881 1 83.62 74 LYS A CA 1
ATOM 609 C C . LYS A 1 74 ? 9.016 21.703 3.883 1 83.62 74 LYS A C 1
ATOM 611 O O . LYS A 1 74 ? 10.172 22.078 3.697 1 83.62 74 LYS A O 1
ATOM 616 N N . ARG A 1 75 ? 8.656 20.984 4.789 1 82.94 75 ARG A N 1
ATOM 617 C CA . ARG A 1 75 ? 9.609 20.562 5.812 1 82.94 75 ARG A CA 1
ATOM 618 C C . ARG A 1 75 ? 10.633 19.594 5.242 1 82.94 75 ARG A C 1
ATOM 620 O O . ARG A 1 75 ? 11.836 19.719 5.508 1 82.94 75 ARG A O 1
ATOM 627 N N . VAL A 1 76 ? 10.195 18.672 4.484 1 81.81 76 VAL A N 1
ATOM 628 C CA . VAL A 1 76 ? 11.055 17.672 3.871 1 81.81 76 VAL A CA 1
ATOM 629 C C . VAL A 1 76 ? 12.055 18.344 2.932 1 81.81 76 VAL A C 1
ATOM 631 O O . VAL A 1 76 ? 13.242 18.016 2.932 1 81.81 76 VAL A O 1
ATOM 634 N N . GLN A 1 77 ? 11.547 19.281 2.199 1 81.31 77 GLN A N 1
ATOM 635 C CA . GLN A 1 77 ? 12.406 20.031 1.276 1 81.31 77 GLN A CA 1
ATOM 636 C C . GLN A 1 77 ? 13.531 20.734 2.02 1 81.31 77 GLN A C 1
ATOM 638 O O . GLN A 1 77 ? 14.688 20.688 1.593 1 81.31 77 GLN A O 1
ATOM 643 N N . SER A 1 78 ? 13.211 21.297 3.068 1 80.69 78 SER A N 1
ATOM 644 C CA . SER A 1 78 ? 14.203 22.016 3.861 1 80.69 78 SER A CA 1
ATOM 645 C C . SER A 1 78 ? 15.242 21.047 4.438 1 80.69 78 SER A C 1
ATOM 647 O O . SER A 1 78 ? 16.438 21.359 4.461 1 80.69 78 SER A O 1
ATOM 649 N N . LEU A 1 79 ? 14.836 19.906 4.801 1 80.81 79 LEU A N 1
ATOM 650 C CA . LEU A 1 79 ? 15.719 18.922 5.418 1 80.81 79 LEU A CA 1
ATOM 651 C C . LEU A 1 79 ? 16.625 18.281 4.379 1 80.81 79 LEU A C 1
ATOM 653 O O . LEU A 1 79 ? 17.797 17.984 4.656 1 80.81 79 LEU A O 1
ATOM 657 N N . LEU A 1 80 ? 16.094 17.938 3.225 1 76.31 80 LEU A N 1
ATOM 658 C CA . LEU A 1 80 ? 16.875 17.328 2.15 1 76.31 80 LEU A CA 1
ATOM 659 C C . LEU A 1 80 ? 18.047 18.234 1.754 1 76.31 80 LEU A C 1
ATOM 661 O O . LEU A 1 80 ? 19.094 17.75 1.336 1 76.31 80 LEU A O 1
ATOM 665 N N . GLN A 1 81 ? 17.969 19.438 2.012 1 75.56 81 GLN A N 1
ATOM 666 C CA . GLN A 1 81 ? 18.984 20.391 1.619 1 75.56 81 GLN A CA 1
ATOM 667 C C . GLN A 1 81 ? 20.016 20.578 2.729 1 75.56 81 GLN A C 1
ATOM 669 O O . GLN A 1 81 ? 21.188 20.875 2.455 1 75.56 81 GLN A O 1
ATOM 674 N N . SER A 1 82 ? 19.625 20.266 3.992 1 72.56 82 SER A N 1
ATOM 675 C CA . SER A 1 82 ? 20.531 20.703 5.055 1 72.56 82 SER A CA 1
ATOM 676 C C . SER A 1 82 ? 20.938 19.547 5.957 1 72.56 82 SER A C 1
ATOM 678 O O . SER A 1 82 ? 22.047 19.531 6.496 1 72.56 82 SER A O 1
ATOM 680 N N . GLU A 1 83 ? 20.062 18.656 6.246 1 77.31 83 GLU A N 1
ATOM 681 C CA . GLU A 1 83 ? 20.266 17.625 7.258 1 77.31 83 GLU A CA 1
ATOM 682 C C . GLU A 1 83 ? 19.672 16.297 6.812 1 77.31 83 GLU A C 1
ATOM 684 O O . GLU A 1 83 ? 18.859 15.688 7.535 1 77.31 83 GLU A O 1
ATOM 689 N N . ARG A 1 84 ? 20.156 15.766 5.809 1 73.75 84 ARG A N 1
ATOM 690 C CA . ARG A 1 84 ? 19.609 14.555 5.211 1 73.75 84 ARG A CA 1
ATOM 691 C C . ARG A 1 84 ? 19.625 13.398 6.211 1 73.75 84 ARG A C 1
ATOM 693 O O . ARG A 1 84 ? 18.719 12.555 6.199 1 73.75 84 ARG A O 1
ATOM 700 N N . HIS A 1 85 ? 20.672 13.492 7.066 1 75.44 85 HIS A N 1
ATOM 701 C CA . HIS A 1 85 ? 20.844 12.398 8.016 1 75.44 85 HIS A CA 1
ATOM 702 C C . HIS A 1 85 ? 19.719 12.398 9.055 1 75.44 85 HIS A C 1
ATOM 704 O O . HIS A 1 85 ? 19.516 11.406 9.758 1 75.44 85 HIS A O 1
ATOM 710 N N . LEU A 1 86 ? 18.969 13.484 9.133 1 82.88 86 LEU A N 1
ATOM 711 C CA . LEU A 1 86 ? 17.875 13.609 10.102 1 82.88 86 LEU A CA 1
ATOM 712 C C . LEU A 1 86 ? 16.516 13.57 9.406 1 82.88 86 LEU A C 1
ATOM 714 O O . LEU A 1 86 ? 15.484 13.727 10.047 1 82.88 86 LEU A O 1
ATOM 718 N N . LEU A 1 87 ? 16.484 13.281 8.164 1 83.75 87 LEU A N 1
ATOM 719 C CA . LEU A 1 87 ? 15.281 13.375 7.348 1 83.75 87 LEU A CA 1
ATOM 720 C C . LEU A 1 87 ? 14.18 12.492 7.91 1 83.75 87 LEU A C 1
ATOM 722 O O . LEU A 1 87 ? 13.078 12.977 8.195 1 83.75 87 LEU A O 1
ATOM 726 N N . TYR A 1 88 ? 14.555 11.25 8.172 1 86.56 88 TYR A N 1
ATOM 727 C CA . TYR A 1 88 ? 13.531 10.312 8.625 1 86.56 88 TYR A CA 1
ATOM 728 C C . TYR A 1 88 ? 13.031 10.672 10.016 1 86.56 88 TYR A C 1
ATOM 730 O O . TYR A 1 88 ? 11.836 10.562 10.305 1 86.56 88 TYR A O 1
ATOM 738 N N . TYR A 1 89 ? 13.93 11.117 10.82 1 89.25 89 TYR A N 1
ATOM 739 C CA . TYR A 1 89 ? 13.516 11.539 12.156 1 89.25 89 TYR A CA 1
ATOM 740 C C . TYR A 1 89 ? 12.508 12.68 12.078 1 89.25 89 TYR A C 1
ATOM 742 O O . TYR A 1 89 ? 11.461 12.641 12.734 1 89.25 89 TYR A O 1
ATOM 750 N N . HIS A 1 90 ? 12.773 13.633 11.305 1 86.44 90 HIS A N 1
ATOM 751 C CA . HIS A 1 90 ? 11.906 14.805 11.219 1 86.44 90 HIS A CA 1
ATOM 752 C C . HIS A 1 90 ? 10.578 14.469 10.562 1 86.44 90 HIS A C 1
ATOM 754 O O . HIS A 1 90 ? 9.539 15.008 10.945 1 86.44 90 HIS A O 1
ATOM 760 N N . ILE A 1 91 ? 10.578 13.633 9.594 1 85.5 91 ILE A N 1
ATOM 761 C CA . ILE A 1 91 ? 9.344 13.195 8.945 1 85.5 91 ILE A CA 1
ATOM 762 C C . ILE A 1 91 ? 8.469 12.469 9.961 1 85.5 91 ILE A C 1
ATOM 764 O O . ILE A 1 91 ? 7.289 12.789 10.117 1 85.5 91 ILE A O 1
ATOM 768 N N . ILE A 1 92 ? 9.062 11.516 10.672 1 90.56 92 ILE A N 1
ATOM 769 C CA . ILE A 1 92 ? 8.32 10.727 11.648 1 90.56 92 ILE A CA 1
ATOM 770 C C . ILE A 1 92 ? 7.82 11.625 12.773 1 90.56 92 ILE A C 1
ATOM 772 O O . ILE A 1 92 ? 6.676 11.492 13.219 1 90.56 92 ILE A O 1
ATOM 776 N N . ASN A 1 93 ? 8.672 12.492 13.117 1 89 93 ASN A N 1
ATOM 777 C CA . ASN A 1 93 ? 8.289 13.414 14.188 1 89 93 ASN A CA 1
ATOM 778 C C . ASN A 1 93 ? 7.148 14.328 13.758 1 89 93 ASN A C 1
ATOM 780 O O . ASN A 1 93 ? 6.289 14.68 14.57 1 89 93 ASN A O 1
ATOM 784 N N . PHE A 1 94 ? 7.18 14.75 12.602 1 86.56 94 PHE A N 1
ATOM 785 C CA . PHE A 1 94 ? 6.086 15.547 12.055 1 86.56 94 PHE A CA 1
ATOM 786 C C . PHE A 1 94 ? 4.777 14.766 12.102 1 86.56 94 PHE A C 1
ATOM 788 O O . PHE A 1 94 ? 3.758 15.273 12.57 1 86.56 94 PHE A O 1
ATOM 795 N N . TRP A 1 95 ? 4.828 13.516 11.617 1 86.75 95 TRP A N 1
ATOM 796 C CA . TRP A 1 95 ? 3.65 12.656 11.641 1 86.75 95 TRP A CA 1
ATOM 797 C C . TRP A 1 95 ? 3.18 12.422 13.07 1 86.75 95 TRP A C 1
ATOM 799 O O . TRP A 1 95 ? 1.98 12.469 13.352 1 86.75 95 TRP A O 1
ATOM 809 N N . ASN A 1 96 ? 4.082 12.234 13.891 1 89.31 96 ASN A N 1
ATOM 810 C CA . ASN A 1 96 ? 3.787 11.914 15.289 1 89.31 96 ASN A CA 1
ATOM 811 C C . ASN A 1 96 ? 3.17 13.102 16.016 1 89.31 96 ASN A C 1
ATOM 813 O O . ASN A 1 96 ? 2.279 12.93 16.859 1 89.31 96 ASN A O 1
ATOM 817 N N . ASN A 1 97 ? 3.578 14.273 15.727 1 88 97 ASN A N 1
ATOM 818 C CA . ASN A 1 97 ? 3.211 15.422 16.547 1 88 97 ASN A CA 1
ATOM 819 C C . ASN A 1 97 ? 2.156 16.281 15.852 1 88 97 ASN A C 1
ATOM 821 O O . ASN A 1 97 ? 1.379 16.969 16.516 1 88 97 ASN A O 1
ATOM 825 N N . GLU A 1 98 ? 2.117 16.266 14.562 1 86.69 98 GLU A N 1
ATOM 826 C CA . GLU A 1 98 ? 1.322 17.266 13.859 1 86.69 98 GLU A CA 1
ATOM 827 C C . GLU A 1 98 ? 0.26 16.609 12.984 1 86.69 98 GLU A C 1
ATOM 829 O O . GLU A 1 98 ? -0.679 17.266 12.539 1 86.69 98 GLU A O 1
ATOM 834 N N . ALA A 1 99 ? 0.402 15.375 12.812 1 91.06 99 ALA A N 1
ATOM 835 C CA . ALA A 1 99 ? -0.469 14.734 11.836 1 91.06 99 ALA A CA 1
ATOM 836 C C . ALA A 1 99 ? -1.178 13.523 12.43 1 91.06 99 ALA A C 1
ATOM 838 O O . ALA A 1 99 ? -1.212 12.453 11.828 1 91.06 99 ALA A O 1
ATOM 839 N N . GLU A 1 100 ? -1.698 13.719 13.609 1 92.5 100 GLU A N 1
ATOM 840 C CA . GLU A 1 100 ? -2.365 12.633 14.312 1 92.5 100 GLU A CA 1
ATOM 841 C C . GLU A 1 100 ? -3.529 12.078 13.492 1 92.5 100 GLU A C 1
ATOM 843 O O . GLU A 1 100 ? -3.711 10.859 13.406 1 92.5 100 GLU A O 1
ATOM 848 N N . LEU A 1 101 ? -4.328 12.977 12.984 1 94.81 101 LEU A N 1
ATOM 849 C CA . LEU A 1 101 ? -5.469 12.547 12.188 1 94.81 101 LEU A CA 1
ATOM 850 C C . LEU A 1 101 ? -5.016 11.703 11 1 94.81 101 LEU A C 1
ATOM 852 O O . LEU A 1 101 ? -5.633 10.68 10.688 1 94.81 101 LEU A O 1
ATOM 856 N N . LEU A 1 102 ? -3.971 12.078 10.367 1 93.44 102 LEU A N 1
ATOM 857 C CA . LEU A 1 102 ? -3.436 11.328 9.234 1 93.44 102 LEU A CA 1
ATOM 858 C C . LEU A 1 102 ? -2.996 9.938 9.664 1 93.44 102 LEU A C 1
ATOM 860 O O . LEU A 1 102 ? -3.262 8.953 8.969 1 93.44 102 LEU A O 1
ATOM 864 N N . LEU A 1 103 ? -2.385 9.867 10.781 1 94.19 103 LEU A N 1
ATOM 865 C CA . LEU A 1 103 ? -1.928 8.586 11.305 1 94.19 103 LEU A CA 1
ATOM 866 C C . LEU A 1 103 ? -3.107 7.648 11.547 1 94.19 103 LEU A C 1
ATOM 868 O O . LEU A 1 103 ? -3.041 6.461 11.219 1 94.19 103 LEU A O 1
ATOM 872 N N . LEU A 1 104 ? -4.141 8.156 12.07 1 94.75 104 LEU A N 1
ATOM 873 C CA . LEU A 1 104 ? -5.328 7.348 12.328 1 94.75 104 LEU A CA 1
ATOM 874 C C . LEU A 1 104 ? -5.961 6.883 11.023 1 94.75 104 LEU A C 1
ATOM 876 O O . LEU A 1 104 ? -6.398 5.738 10.914 1 94.75 104 LEU A O 1
ATOM 880 N N . LEU A 1 105 ? -5.984 7.742 10.078 1 95.12 105 LEU A N 1
ATOM 881 C CA . LEU A 1 105 ? -6.605 7.43 8.797 1 95.12 105 LEU A CA 1
ATOM 882 C C . LEU A 1 105 ? -5.785 6.391 8.031 1 95.12 105 LEU A C 1
ATOM 884 O O . LEU A 1 105 ? -6.34 5.59 7.277 1 95.12 105 LEU A O 1
ATOM 888 N N . ILE A 1 106 ? -4.488 6.367 8.227 1 93 106 ILE A N 1
ATOM 889 C CA . ILE A 1 106 ? -3.639 5.418 7.52 1 93 106 ILE A CA 1
ATOM 890 C C . ILE A 1 106 ? -3.658 4.07 8.242 1 93 106 ILE A C 1
ATOM 892 O O . ILE A 1 106 ? -3.344 3.037 7.648 1 93 106 ILE A O 1
ATOM 896 N N . SER A 1 107 ? -4.027 4.051 9.492 1 93.31 107 SER A N 1
ATOM 897 C CA . SER A 1 107 ? -4.113 2.824 10.281 1 93.31 107 SER A CA 1
ATOM 898 C C . SER A 1 107 ? -5.32 1.989 9.875 1 93.31 107 SER A C 1
ATOM 900 O O . SER A 1 107 ? -6.051 2.35 8.945 1 93.31 107 SER A O 1
ATOM 902 N N . ASN A 1 108 ? -5.48 0.875 10.539 1 88.94 108 ASN A N 1
ATOM 903 C CA . ASN A 1 108 ? -6.609 -0.013 10.273 1 88.94 108 ASN A CA 1
ATOM 904 C C . ASN A 1 108 ? -7.941 0.659 10.594 1 88.94 108 ASN A C 1
ATOM 906 O O . ASN A 1 108 ? -9 0.163 10.203 1 88.94 108 ASN A O 1
ATOM 910 N N . ASN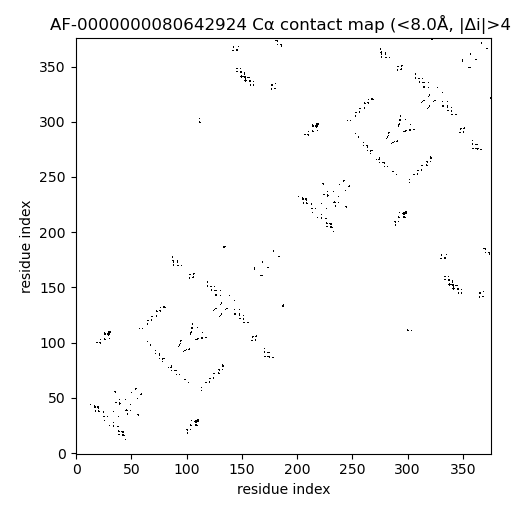 A 1 109 ? -7.859 1.781 11.211 1 90.69 109 ASN A N 1
ATOM 911 C CA . ASN A 1 109 ? -9.078 2.506 11.531 1 90.69 109 ASN A CA 1
ATOM 912 C C . ASN A 1 109 ? -9.562 3.355 10.359 1 90.69 109 ASN A C 1
ATOM 914 O O . ASN A 1 109 ? -10.695 3.828 10.352 1 90.69 109 ASN A O 1
ATOM 918 N N . GLY A 1 110 ? -8.703 3.592 9.523 1 91.94 110 GLY A N 1
ATOM 919 C CA . GLY A 1 110 ? -9.125 4.25 8.297 1 91.94 110 GLY A CA 1
ATOM 920 C C . GLY A 1 110 ? -9.922 3.346 7.379 1 91.94 110 GLY A C 1
ATOM 921 O O . GLY A 1 110 ? -10.391 2.283 7.797 1 91.94 110 GLY A O 1
ATOM 922 N N . SER A 1 111 ? -10.32 3.76 6.215 1 90.19 111 SER A N 1
ATOM 923 C CA . SER A 1 111 ? -10.953 2.932 5.195 1 90.19 111 SER A CA 1
ATOM 924 C C . SER A 1 111 ? -10.031 2.707 4.004 1 90.19 111 SER A C 1
ATOM 926 O O . SER A 1 111 ? -9.164 3.539 3.719 1 90.19 111 SER A O 1
ATOM 928 N N . PRO A 1 112 ? -10.156 1.562 3.365 1 86.88 112 PRO A N 1
ATOM 929 C CA . PRO A 1 112 ? -9.312 1.296 2.197 1 86.88 112 PRO A CA 1
ATOM 930 C C . PRO A 1 112 ? -9.391 2.408 1.152 1 86.88 112 PRO A C 1
ATOM 932 O O . PRO A 1 112 ? -8.367 2.775 0.563 1 86.88 112 PRO A O 1
ATOM 935 N N . ASP A 1 113 ? -10.539 2.951 1.004 1 86.62 113 ASP A N 1
ATOM 936 C CA . ASP A 1 113 ? -10.695 4.031 0.036 1 86.62 113 ASP A CA 1
ATOM 937 C C . ASP A 1 113 ? -9.914 5.273 0.466 1 86.62 113 ASP A C 1
ATOM 939 O O . ASP A 1 113 ? -9.266 5.922 -0.359 1 86.62 113 ASP A O 1
ATOM 943 N N . VAL A 1 114 ? -9.977 5.605 1.705 1 90.69 114 VAL A N 1
ATOM 944 C CA . VAL A 1 114 ? -9.266 6.754 2.252 1 90.69 114 VAL A CA 1
ATOM 945 C C . VAL A 1 114 ? -7.758 6.531 2.143 1 90.69 114 VAL A C 1
ATOM 947 O O . VAL A 1 114 ? -7.02 7.43 1.736 1 90.69 114 VAL A O 1
ATOM 950 N N . GLN A 1 115 ? -7.328 5.332 2.445 1 91.31 115 GLN A N 1
ATOM 951 C CA . GLN A 1 115 ? -5.906 5.008 2.404 1 91.31 115 GLN A CA 1
ATOM 952 C C . GLN A 1 115 ? -5.367 5.07 0.979 1 91.31 115 GLN A C 1
ATOM 954 O O . GLN A 1 115 ? -4.262 5.566 0.747 1 91.31 115 GLN A O 1
ATOM 959 N N . ASN A 1 116 ? -6.168 4.602 0.07 1 86.94 116 ASN A N 1
ATOM 960 C CA . ASN A 1 116 ? -5.777 4.676 -1.333 1 86.94 116 ASN A CA 1
ATOM 961 C C . ASN A 1 116 ? -5.641 6.125 -1.799 1 86.94 116 ASN A C 1
ATOM 963 O O . ASN A 1 116 ? -4.719 6.453 -2.547 1 86.94 116 ASN A O 1
ATOM 967 N N . GLN A 1 117 ? -6.508 6.918 -1.406 1 87.25 117 GLN A N 1
ATOM 968 C CA . GLN A 1 117 ? -6.453 8.336 -1.753 1 87.25 117 GLN A CA 1
ATOM 969 C C . GLN A 1 117 ? -5.234 9.008 -1.131 1 87.25 117 GLN A C 1
ATOM 971 O O . GLN A 1 117 ? -4.582 9.836 -1.768 1 87.25 117 GLN A O 1
ATOM 976 N N . LEU A 1 118 ? -5 8.68 0.125 1 90.19 118 LEU A N 1
ATOM 977 C CA . LEU A 1 118 ? -3.842 9.242 0.816 1 90.19 118 LEU A CA 1
ATOM 978 C C . LEU A 1 118 ? -2.549 8.844 0.115 1 90.19 118 LEU A C 1
ATOM 980 O O . LEU A 1 118 ? -1.654 9.672 -0.065 1 90.19 118 LEU A O 1
ATOM 984 N N . LYS A 1 119 ? -2.441 7.656 -0.289 1 89.81 119 LYS A N 1
ATOM 985 C CA . LYS A 1 119 ? -1.261 7.184 -1.005 1 89.81 119 LYS A CA 1
ATOM 986 C C . LYS A 1 119 ? -1.059 7.957 -2.305 1 89.81 119 LYS A C 1
ATOM 988 O O . LYS A 1 119 ? 0.064 8.344 -2.631 1 89.81 119 LYS A O 1
ATOM 993 N N . LYS A 1 120 ? -2.121 8.18 -2.986 1 87.69 120 LYS A N 1
ATOM 994 C CA . LYS A 1 120 ? -2.049 8.938 -4.23 1 87.69 120 LYS A CA 1
ATOM 995 C C . LYS A 1 120 ? -1.574 10.367 -3.979 1 87.69 120 LYS A C 1
ATOM 997 O O . LYS A 1 120 ? -0.783 10.914 -4.754 1 87.69 120 LYS A O 1
ATOM 1002 N N . THR A 1 121 ? -2.145 10.93 -2.967 1 86.62 121 THR A N 1
ATOM 1003 C CA . THR A 1 121 ? -1.751 12.289 -2.613 1 86.62 121 THR A CA 1
ATOM 1004 C C . THR A 1 121 ? -0.273 12.344 -2.238 1 86.62 121 THR A C 1
ATOM 1006 O O . THR A 1 121 ? 0.439 13.266 -2.633 1 86.62 121 THR A O 1
ATOM 1009 N N . LEU A 1 122 ? 0.163 11.336 -1.489 1 86.81 122 LEU A N 1
ATOM 1010 C CA . LEU A 1 122 ? 1.57 11.25 -1.114 1 86.81 122 LEU A CA 1
ATOM 1011 C C . LEU A 1 122 ? 2.455 11.117 -2.35 1 86.81 122 LEU A C 1
ATOM 1013 O O . LEU A 1 122 ? 3.498 11.766 -2.445 1 86.81 122 LEU A O 1
ATOM 1017 N N . GLN A 1 123 ? 2.068 10.328 -3.195 1 89.38 123 GLN A N 1
ATOM 1018 C CA . GLN A 1 123 ? 2.82 10.109 -4.426 1 89.38 123 GLN A CA 1
ATOM 1019 C C . GLN A 1 123 ? 2.916 11.391 -5.246 1 89.38 123 GLN A C 1
ATOM 1021 O O . GLN A 1 123 ? 3.986 11.734 -5.75 1 89.38 123 GLN A O 1
ATOM 1026 N N . TYR A 1 124 ? 1.787 12.008 -5.406 1 88.56 124 TYR A N 1
ATOM 1027 C CA . TYR A 1 124 ? 1.742 13.258 -6.16 1 88.56 124 TYR A CA 1
ATOM 1028 C C . TYR A 1 124 ? 2.658 14.305 -5.539 1 88.56 124 TYR A C 1
ATOM 1030 O O . TYR A 1 124 ? 3.439 14.945 -6.238 1 88.56 124 TYR A O 1
ATOM 1038 N N . ASN A 1 125 ? 2.549 14.445 -4.301 1 84.38 125 ASN A N 1
ATOM 1039 C CA . ASN A 1 125 ? 3.371 15.43 -3.598 1 84.38 125 ASN A CA 1
ATOM 1040 C C . ASN A 1 125 ? 4.855 15.078 -3.686 1 84.38 125 ASN A C 1
ATOM 1042 O O . ASN A 1 125 ? 5.695 15.961 -3.875 1 84.38 125 ASN A O 1
ATOM 1046 N N . ALA A 1 126 ? 5.176 13.797 -3.459 1 85.5 126 ALA A N 1
ATOM 1047 C CA . ALA A 1 126 ? 6.559 13.344 -3.564 1 85.5 126 ALA A CA 1
ATOM 1048 C C . ALA A 1 126 ? 7.133 13.656 -4.945 1 85.5 126 ALA A C 1
ATOM 1050 O O . ALA A 1 126 ? 8.289 14.078 -5.062 1 85.5 126 ALA A O 1
ATOM 1051 N N . GLU A 1 127 ? 6.367 13.492 -5.879 1 88.12 127 GLU A N 1
ATOM 1052 C CA . GLU A 1 127 ? 6.812 13.734 -7.25 1 88.12 127 GLU A CA 1
ATOM 1053 C C . GLU A 1 127 ? 7.043 15.227 -7.5 1 88.12 127 GLU A C 1
ATOM 1055 O O . GLU A 1 127 ? 8.039 15.609 -8.125 1 88.12 127 GLU A O 1
ATOM 1060 N N . LYS A 1 128 ? 6.199 16.031 -6.992 1 87.31 128 LYS A N 1
ATOM 1061 C CA . LYS A 1 128 ? 6.215 17.453 -7.332 1 87.31 128 LYS A CA 1
ATOM 1062 C C . LYS A 1 128 ? 7.105 18.234 -6.375 1 87.31 128 LYS A C 1
ATOM 1064 O O . LYS A 1 128 ? 7.797 19.172 -6.785 1 87.31 128 LYS A O 1
ATOM 1069 N N . ASN A 1 129 ? 7.133 17.797 -5.148 1 82.94 129 ASN A N 1
ATOM 1070 C CA . ASN A 1 129 ? 7.715 18.672 -4.145 1 82.94 129 ASN A CA 1
ATOM 1071 C C . ASN A 1 129 ? 8.922 18.031 -3.463 1 82.94 129 ASN A C 1
ATOM 1073 O O . ASN A 1 129 ? 9.641 18.703 -2.711 1 82.94 129 ASN A O 1
ATOM 1077 N N . VAL A 1 130 ? 9.141 16.75 -3.695 1 80.81 130 VAL A N 1
ATOM 1078 C CA . VAL A 1 130 ? 10.242 16.094 -3 1 80.81 130 VAL A CA 1
ATOM 1079 C C . VAL A 1 130 ? 11.297 15.648 -4.008 1 80.81 130 VAL A C 1
ATOM 1081 O O . VAL A 1 130 ? 12.484 15.953 -3.846 1 80.81 130 VAL A O 1
ATOM 1084 N N . PHE A 1 131 ? 10.852 15.078 -5.062 1 84.31 131 PHE A N 1
ATOM 1085 C CA . PHE A 1 131 ? 11.742 14.445 -6.023 1 84.31 131 PHE A CA 1
ATOM 1086 C C . PHE A 1 131 ? 12.742 15.445 -6.586 1 84.31 131 PHE A C 1
ATOM 1088 O O . PHE A 1 131 ? 13.93 15.133 -6.723 1 84.31 131 PHE A O 1
ATOM 1095 N N . PRO A 1 132 ? 12.32 16.656 -6.922 1 83.38 132 PRO A N 1
ATOM 1096 C CA . PRO A 1 132 ? 13.258 17.609 -7.52 1 83.38 132 PRO A CA 1
ATOM 1097 C C . PRO A 1 132 ? 14.445 17.922 -6.609 1 83.38 132 PRO A C 1
ATOM 1099 O O . PRO A 1 132 ? 15.469 18.438 -7.07 1 83.38 132 PRO A O 1
ATOM 1102 N N . TYR A 1 133 ? 14.352 17.578 -5.414 1 79.5 133 TYR A N 1
ATOM 1103 C CA . TYR A 1 133 ? 15.406 17.891 -4.457 1 79.5 133 TYR A CA 1
ATOM 1104 C C . TYR A 1 133 ? 16.25 16.656 -4.145 1 79.5 133 TYR A C 1
ATOM 1106 O O . TYR A 1 133 ? 17.141 16.703 -3.295 1 79.5 133 TYR A O 1
ATOM 1114 N N . THR A 1 134 ? 15.859 15.547 -4.84 1 77.12 134 THR A N 1
ATOM 1115 C CA . THR A 1 134 ? 16.672 14.344 -4.715 1 77.12 134 THR A CA 1
ATOM 1116 C C . THR A 1 134 ? 17.844 14.375 -5.699 1 77.12 134 THR A C 1
ATOM 1118 O O . THR A 1 134 ? 17.859 15.195 -6.621 1 77.12 134 THR A O 1
ATOM 1121 N N . LYS A 1 135 ? 18.938 13.688 -5.434 1 74.56 135 LYS A N 1
ATOM 1122 C CA . LYS A 1 135 ? 20.109 13.664 -6.305 1 74.56 135 LYS A CA 1
ATOM 1123 C C . LYS A 1 135 ? 19.891 12.711 -7.477 1 74.56 135 LYS A C 1
ATOM 1125 O O . LYS A 1 135 ? 20.844 12.047 -7.922 1 74.56 135 LYS A O 1
ATOM 1130 N N . LYS A 1 136 ? 18.688 12.57 -7.98 1 80.75 136 LYS A N 1
ATOM 1131 C CA . LYS A 1 136 ? 18.391 11.625 -9.047 1 80.75 136 LYS A CA 1
ATOM 1132 C C . LYS A 1 136 ? 17.938 12.336 -10.312 1 80.75 136 LYS A C 1
ATOM 1134 O O . LYS A 1 136 ? 16.984 11.922 -10.961 1 80.75 136 LYS A O 1
ATOM 1139 N N . SER A 1 137 ? 18.688 13.359 -10.539 1 76.12 137 SER A N 1
ATOM 1140 C CA . SER A 1 137 ? 18.344 14.172 -11.695 1 76.12 137 SER A CA 1
ATOM 1141 C C . SER A 1 137 ? 18.578 13.414 -13 1 76.12 137 SER A C 1
ATOM 1143 O O . SER A 1 137 ? 18.047 13.789 -14.047 1 76.12 137 SER A O 1
ATOM 1145 N N . HIS A 1 138 ? 19.281 12.312 -12.938 1 84.19 138 HIS A N 1
ATOM 1146 C CA . HIS A 1 138 ? 19.625 11.586 -14.148 1 84.19 138 HIS A CA 1
ATOM 1147 C C . HIS A 1 138 ? 18.531 10.586 -14.516 1 84.19 138 HIS A C 1
ATOM 1149 O O . HIS A 1 138 ? 18.594 9.945 -15.57 1 84.19 138 HIS A O 1
ATOM 1155 N N . PHE A 1 139 ? 17.516 10.445 -13.711 1 89.69 139 PHE A N 1
ATOM 1156 C CA . PHE A 1 139 ? 16.422 9.516 -13.984 1 89.69 139 PHE A CA 1
ATOM 1157 C C . PHE A 1 139 ? 15.586 9.992 -15.172 1 89.69 139 PHE A C 1
ATOM 1159 O O . PHE A 1 139 ? 15.297 11.18 -15.297 1 89.69 139 PHE A O 1
ATOM 1166 N N . SER A 1 140 ? 15.305 9.023 -16 1 92.12 140 SER A N 1
ATOM 1167 C CA . SER A 1 140 ? 14.297 9.297 -17.016 1 92.12 140 SER A CA 1
ATOM 1168 C C . SER A 1 140 ? 12.93 9.562 -16.391 1 92.12 140 SER A C 1
ATOM 1170 O O . SER A 1 140 ? 12.75 9.359 -15.188 1 92.12 140 SER A O 1
ATOM 1172 N N . GLU A 1 141 ? 11.953 10.031 -17.188 1 91.25 141 GLU A N 1
ATOM 1173 C CA . GLU A 1 141 ? 10.602 10.289 -16.703 1 91.25 141 GLU A CA 1
ATOM 1174 C C . GLU A 1 141 ? 9.969 9.031 -16.109 1 91.25 141 GLU A C 1
ATOM 1176 O O . GLU A 1 141 ? 9.344 9.078 -15.055 1 91.25 141 GLU A O 1
ATOM 1181 N N . LYS A 1 142 ? 10.219 7.895 -16.828 1 93.31 142 LYS A N 1
ATOM 1182 C CA . LYS A 1 142 ? 9.68 6.621 -16.359 1 93.31 142 LYS A CA 1
ATOM 1183 C C . LYS A 1 142 ? 10.336 6.191 -15.055 1 93.31 142 LYS A C 1
ATOM 1185 O O . LYS A 1 142 ? 9.656 5.738 -14.125 1 93.31 142 LYS A O 1
ATOM 1190 N N . GLU A 1 143 ? 11.594 6.328 -15.023 1 92.81 143 GLU A N 1
ATOM 1191 C CA . GLU A 1 143 ? 12.336 5.957 -13.82 1 92.81 143 GLU A CA 1
ATOM 1192 C C . GLU A 1 143 ? 11.914 6.816 -12.625 1 92.81 143 GLU A C 1
ATOM 1194 O O . GLU A 1 143 ? 11.734 6.305 -11.523 1 92.81 143 GLU A O 1
ATOM 1199 N N . ARG A 1 144 ? 11.766 8.094 -12.875 1 91.56 144 ARG A N 1
ATOM 1200 C CA . ARG A 1 144 ? 11.312 9.016 -11.844 1 91.56 144 ARG A CA 1
ATOM 1201 C C . ARG A 1 144 ? 9.938 8.609 -11.32 1 91.56 144 ARG A C 1
ATOM 1203 O O . ARG A 1 144 ? 9.711 8.602 -10.109 1 91.56 144 ARG A O 1
ATOM 1210 N N . HIS A 1 145 ? 9.086 8.328 -12.227 1 93.44 145 HIS A N 1
ATOM 1211 C CA . HIS A 1 145 ? 7.727 7.961 -11.875 1 93.44 145 HIS A CA 1
ATOM 1212 C C . HIS A 1 145 ? 7.703 6.715 -10.992 1 93.44 145 HIS A C 1
ATOM 1214 O O . HIS A 1 145 ? 7.102 6.723 -9.914 1 93.44 145 HIS A O 1
ATOM 1220 N N . TYR A 1 146 ? 8.391 5.641 -11.344 1 94.12 146 TYR A N 1
ATOM 1221 C CA . TYR A 1 146 ? 8.391 4.398 -10.586 1 94.12 146 TYR A CA 1
ATOM 1222 C C . TYR A 1 146 ? 9.133 4.566 -9.266 1 94.12 146 TYR A C 1
ATOM 1224 O O . TYR A 1 146 ? 8.797 3.918 -8.266 1 94.12 146 TYR A O 1
ATOM 1232 N N . PHE A 1 147 ? 10.117 5.457 -9.273 1 92.56 147 PHE A N 1
ATOM 1233 C CA . PHE A 1 147 ? 10.82 5.738 -8.023 1 92.56 147 PHE A CA 1
ATOM 1234 C C . PHE A 1 147 ? 9.875 6.344 -6.992 1 92.56 147 PHE A C 1
ATOM 1236 O O . PHE A 1 147 ? 9.883 5.941 -5.828 1 92.56 147 PHE A O 1
ATOM 1243 N N . VAL A 1 148 ? 9.133 7.273 -7.445 1 92.31 148 VAL A N 1
ATOM 1244 C CA . VAL A 1 148 ? 8.188 7.941 -6.555 1 92.31 148 VAL A CA 1
ATOM 1245 C C . VAL A 1 148 ? 7.145 6.941 -6.059 1 92.31 148 VAL A C 1
ATOM 1247 O O . VAL A 1 148 ? 6.781 6.949 -4.883 1 92.31 148 VAL A O 1
ATOM 1250 N N . VAL A 1 149 ? 6.648 6.098 -6.938 1 94.12 149 VAL A N 1
ATOM 1251 C CA . VAL A 1 149 ? 5.695 5.055 -6.566 1 94.12 149 VAL A CA 1
ATOM 1252 C C . VAL A 1 149 ? 6.32 4.137 -5.516 1 94.12 149 VAL A C 1
ATOM 1254 O O . VAL A 1 149 ? 5.699 3.846 -4.488 1 94.12 149 VAL 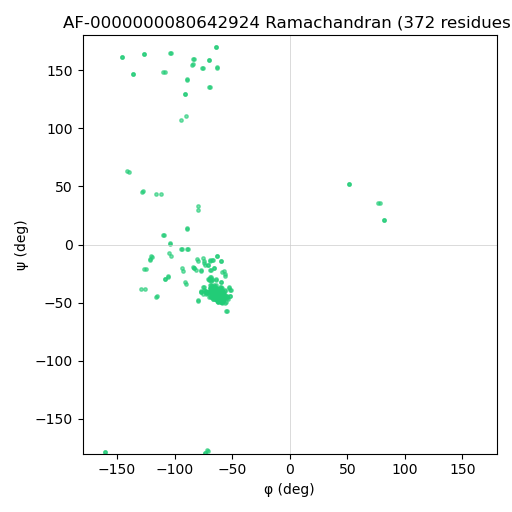A O 1
ATOM 1257 N N . PHE A 1 150 ? 7.516 3.721 -5.773 1 92.25 150 PHE A N 1
ATOM 1258 C CA . PHE A 1 150 ? 8.266 2.855 -4.875 1 92.25 150 PHE A CA 1
ATOM 1259 C C . PHE A 1 150 ? 8.367 3.475 -3.484 1 92.25 150 PHE A C 1
ATOM 1261 O O . PHE A 1 150 ? 7.941 2.867 -2.498 1 92.25 150 PHE A O 1
ATOM 1268 N N . LEU A 1 151 ? 8.898 4.633 -3.428 1 89.12 151 LEU A N 1
ATOM 1269 C CA . LEU A 1 151 ? 9.203 5.285 -2.16 1 89.12 151 LEU A CA 1
ATOM 1270 C C . LEU A 1 151 ? 7.926 5.613 -1.395 1 89.12 151 LEU A C 1
ATOM 1272 O O . LEU A 1 151 ? 7.867 5.441 -0.175 1 89.12 151 LEU A O 1
ATOM 1276 N N . SER A 1 152 ? 6.938 6.102 -2.064 1 91.12 152 SER A N 1
ATOM 1277 C CA . SER A 1 152 ? 5.691 6.465 -1.401 1 91.12 152 SER A CA 1
ATOM 1278 C C . SER A 1 152 ? 5.016 5.242 -0.788 1 91.12 152 SER A C 1
ATOM 1280 O O . SER A 1 152 ? 4.516 5.301 0.337 1 91.12 152 SER A O 1
ATOM 1282 N N . ASN A 1 153 ? 4.988 4.164 -1.509 1 92.69 153 ASN A N 1
ATOM 1283 C CA . AS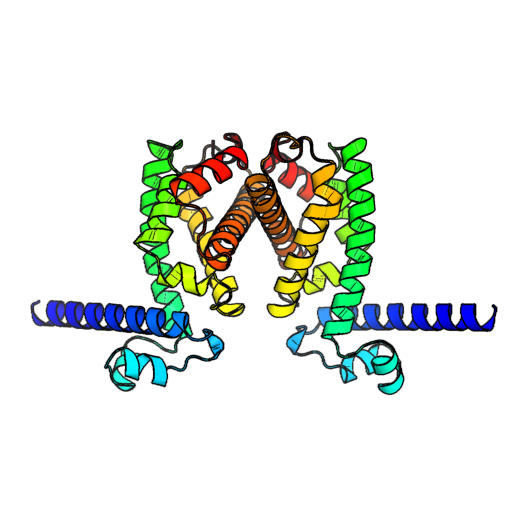N A 1 153 ? 4.395 2.943 -0.974 1 92.69 153 ASN A CA 1
ATOM 1284 C C . ASN A 1 153 ? 5.203 2.393 0.198 1 92.69 153 ASN A C 1
ATOM 1286 O O . ASN A 1 153 ? 4.629 1.929 1.187 1 92.69 153 ASN A O 1
ATOM 1290 N N . ALA A 1 154 ? 6.461 2.398 0.044 1 91.81 154 ALA A N 1
ATOM 1291 C CA . ALA A 1 154 ? 7.336 1.894 1.1 1 91.81 154 ALA A CA 1
ATOM 1292 C C . ALA A 1 154 ? 7.145 2.682 2.393 1 91.81 154 ALA A C 1
ATOM 1294 O O . ALA A 1 154 ? 6.926 2.096 3.457 1 91.81 154 ALA A O 1
ATOM 1295 N N . ILE A 1 155 ? 7.18 3.998 2.295 1 89.38 155 ILE A N 1
ATOM 1296 C CA . ILE A 1 155 ? 7.062 4.863 3.463 1 89.38 155 ILE A CA 1
ATOM 1297 C C . ILE A 1 155 ? 5.66 4.738 4.059 1 89.38 155 ILE A C 1
ATOM 1299 O O . ILE A 1 155 ? 5.504 4.629 5.277 1 89.38 155 ILE A O 1
ATOM 1303 N N . PHE A 1 156 ? 4.742 4.73 3.188 1 92.06 156 PHE A N 1
ATOM 1304 C CA . PHE A 1 156 ? 3.375 4.523 3.65 1 92.06 156 PHE A CA 1
ATOM 1305 C C . PHE A 1 156 ? 3.262 3.229 4.441 1 92.06 156 PHE A C 1
ATOM 1307 O O . PHE A 1 156 ? 2.682 3.209 5.531 1 92.06 156 PHE A O 1
ATOM 1314 N N . GLY A 1 157 ? 3.748 2.178 3.904 1 93.81 157 GLY A N 1
ATOM 1315 C CA . GLY A 1 157 ? 3.695 0.885 4.566 1 93.81 157 GLY A CA 1
ATOM 1316 C C . GLY A 1 157 ? 4.352 0.888 5.934 1 93.81 157 GLY A C 1
ATOM 1317 O O . GLY A 1 157 ? 3.812 0.33 6.891 1 93.81 157 GLY A O 1
ATOM 1318 N N . ILE A 1 158 ? 5.504 1.503 6.027 1 94.38 158 ILE A N 1
ATOM 1319 C CA . ILE A 1 158 ? 6.242 1.549 7.281 1 94.38 158 ILE A CA 1
ATOM 1320 C C . ILE A 1 158 ? 5.445 2.332 8.32 1 94.38 158 ILE A C 1
ATOM 1322 O O . ILE A 1 158 ? 5.277 1.877 9.453 1 94.38 158 ILE A O 1
ATOM 1326 N N . ILE A 1 159 ? 4.938 3.473 7.945 1 93.62 159 ILE A N 1
ATOM 1327 C CA . ILE A 1 159 ? 4.211 4.32 8.883 1 93.62 159 ILE A CA 1
ATOM 1328 C C . ILE A 1 159 ? 2.914 3.633 9.305 1 93.62 159 ILE A C 1
ATOM 1330 O O . ILE A 1 159 ? 2.545 3.662 10.484 1 93.62 159 ILE A O 1
ATOM 1334 N N . GLN A 1 160 ? 2.273 3.072 8.375 1 94.69 160 GLN A N 1
ATOM 1335 C CA . GLN A 1 160 ? 1.05 2.344 8.695 1 94.69 160 GLN A CA 1
ATOM 1336 C C . GLN A 1 160 ? 1.319 1.225 9.695 1 94.69 160 GLN A C 1
ATOM 1338 O O . GLN A 1 160 ? 0.578 1.062 10.664 1 94.69 160 GLN A O 1
ATOM 1343 N N . GLU A 1 161 ? 2.35 0.431 9.406 1 95.19 161 GLU A N 1
ATOM 1344 C CA . GLU A 1 161 ? 2.727 -0.639 10.328 1 95.19 161 GLU A CA 1
ATOM 1345 C C . GLU A 1 161 ? 3.043 -0.088 11.719 1 95.19 161 GLU A C 1
ATOM 1347 O O . GLU A 1 161 ? 2.615 -0.653 12.727 1 95.19 161 GLU A O 1
ATOM 1352 N N . TRP A 1 162 ? 3.742 0.997 11.773 1 96.44 162 TRP A N 1
ATOM 1353 C CA . TRP A 1 162 ? 4.133 1.658 13.016 1 96.44 162 TRP A CA 1
ATOM 1354 C C . TRP A 1 162 ? 2.904 2.072 13.82 1 96.44 162 TRP A C 1
ATOM 1356 O O . TRP A 1 162 ? 2.803 1.768 15.008 1 96.44 162 TRP A O 1
ATOM 1366 N N . VAL A 1 163 ? 1.956 2.641 13.211 1 94.94 163 VAL A N 1
ATOM 1367 C CA . VAL A 1 163 ? 0.754 3.117 13.883 1 94.94 163 VAL A CA 1
ATOM 1368 C C . VAL A 1 163 ? -0.112 1.929 14.297 1 94.94 163 VAL A C 1
ATOM 1370 O O . VAL A 1 163 ? -0.645 1.899 15.414 1 94.94 163 VAL A O 1
ATOM 1373 N N . ASN A 1 164 ? -0.25 0.944 13.445 1 93.88 164 ASN A N 1
ATOM 1374 C CA . ASN A 1 164 ? -1.086 -0.219 13.727 1 93.88 164 ASN A CA 1
ATOM 1375 C C . ASN A 1 164 ? -0.552 -1.021 14.914 1 93.88 164 ASN A C 1
ATOM 1377 O O . ASN A 1 164 ? -1.316 -1.687 15.609 1 93.88 164 ASN A O 1
ATOM 1381 N N . ASN A 1 165 ? 0.748 -0.955 15.047 1 93.81 165 ASN A N 1
ATOM 1382 C CA . ASN A 1 165 ? 1.345 -1.697 16.156 1 93.81 165 ASN A CA 1
ATOM 1383 C C . ASN A 1 165 ? 1.413 -0.853 17.422 1 93.81 165 ASN A C 1
ATOM 1385 O O . ASN A 1 165 ? 2.164 -1.173 18.344 1 93.81 165 ASN A O 1
ATOM 1389 N N . GLY A 1 166 ? 0.711 0.241 17.438 1 92.25 166 GLY A N 1
ATOM 1390 C CA . GLY A 1 166 ? 0.581 1.065 18.625 1 92.25 166 GLY A CA 1
ATOM 1391 C C . GLY A 1 166 ? 1.76 1.995 18.844 1 92.25 166 GLY A C 1
ATOM 1392 O O . GLY A 1 166 ? 2.102 2.322 19.969 1 92.25 166 GLY A O 1
ATOM 1393 N N . GLN A 1 167 ? 2.512 2.262 17.734 1 94.56 167 GLN A N 1
ATOM 1394 C CA . GLN A 1 167 ? 3.66 3.158 17.812 1 94.56 167 GLN A CA 1
ATOM 1395 C C . GLN A 1 167 ? 4.605 2.75 18.938 1 94.56 167 GLN A C 1
ATOM 1397 O O . GLN A 1 167 ? 4.973 3.574 19.781 1 94.56 167 GLN A O 1
ATOM 1402 N N . GLN A 1 168 ? 4.973 1.529 18.938 1 95 168 GLN A N 1
ATOM 1403 C CA . GLN A 1 168 ? 5.816 0.951 19.984 1 95 168 GLN A CA 1
ATOM 1404 C C . GLN A 1 168 ? 7.223 1.533 19.938 1 95 168 GLN A C 1
ATOM 1406 O O . GLN A 1 168 ? 7.879 1.665 20.984 1 95 168 GLN A O 1
ATOM 1411 N N . GLU A 1 169 ? 7.691 1.913 18.781 1 95.5 169 GLU A N 1
ATOM 1412 C CA . GLU A 1 169 ? 8.992 2.555 18.625 1 95.5 169 GLU A CA 1
ATOM 1413 C C . GLU A 1 169 ? 8.883 4.07 18.766 1 95.5 169 GLU A C 1
ATOM 1415 O O . GLU A 1 169 ? 7.926 4.676 18.281 1 95.5 169 GLU A O 1
ATOM 1420 N N . THR A 1 170 ? 9.852 4.672 19.391 1 94.38 170 THR A N 1
ATOM 1421 C CA . THR A 1 170 ? 9.938 6.125 19.375 1 94.38 170 THR A CA 1
ATOM 1422 C C . THR A 1 170 ? 10.32 6.629 17.984 1 94.38 170 THR A C 1
ATOM 1424 O O . THR A 1 170 ? 10.828 5.863 17.156 1 94.38 170 THR A O 1
ATOM 1427 N N . PRO A 1 171 ? 10.008 7.883 17.719 1 93.69 171 PRO A N 1
ATOM 1428 C CA . PRO A 1 171 ? 10.469 8.438 16.438 1 93.69 171 PRO A CA 1
ATOM 1429 C C . PRO A 1 171 ? 11.969 8.227 16.203 1 93.69 171 PRO A C 1
ATOM 1431 O O . PRO A 1 171 ? 12.383 7.941 15.078 1 93.69 171 PRO A O 1
ATOM 1434 N N . GLU A 1 172 ? 12.766 8.352 17.219 1 94.06 172 GLU A N 1
ATOM 1435 C CA . GLU A 1 172 ? 14.203 8.125 17.109 1 94.06 172 GLU A CA 1
ATOM 1436 C C . GLU A 1 172 ? 14.516 6.68 16.75 1 94.06 172 GLU A C 1
ATOM 1438 O O . GLU A 1 172 ? 15.336 6.414 15.867 1 94.06 172 GLU A O 1
ATOM 1443 N N . GLU A 1 173 ? 13.883 5.754 17.406 1 94.94 173 GLU A N 1
ATOM 1444 C CA . GLU A 1 173 ? 14.086 4.332 17.141 1 94.94 173 GLU A CA 1
ATOM 1445 C C . GLU A 1 173 ? 13.664 3.979 15.719 1 94.94 173 GLU A C 1
ATOM 1447 O O . GLU A 1 173 ? 14.398 3.295 15 1 94.94 173 GLU A O 1
ATOM 1452 N N . LEU A 1 174 ? 12.477 4.414 15.32 1 95.5 174 LEU A N 1
ATOM 1453 C CA . LEU A 1 174 ? 11.969 4.109 13.984 1 95.5 174 LEU A CA 1
ATOM 1454 C C . LEU A 1 174 ? 12.867 4.723 12.914 1 95.5 174 LEU A C 1
ATOM 1456 O O . LEU A 1 174 ? 13.133 4.094 11.883 1 95.5 174 LEU A O 1
ATOM 1460 N N . SER A 1 175 ? 13.289 5.969 13.195 1 93.12 175 SER A N 1
ATOM 1461 C CA . SER A 1 175 ? 14.18 6.621 12.242 1 93.12 175 SER A CA 1
ATOM 1462 C C . SER A 1 175 ? 15.477 5.832 12.07 1 93.12 175 SER A C 1
ATOM 1464 O O . SER A 1 175 ? 16 5.723 10.961 1 93.12 175 SER A O 1
ATOM 1466 N N . THR A 1 176 ? 16.031 5.312 13.133 1 92.69 176 THR A N 1
ATOM 1467 C CA . THR A 1 176 ? 17.234 4.5 13.086 1 92.69 176 THR A CA 1
ATOM 1468 C C . THR A 1 176 ? 17.016 3.23 12.273 1 92.69 176 THR A C 1
ATOM 1470 O O . THR A 1 176 ? 17.859 2.83 11.484 1 92.69 176 THR A O 1
ATOM 1473 N N . ILE A 1 177 ? 15.883 2.623 12.477 1 93.19 177 ILE A N 1
ATOM 1474 C CA . ILE A 1 177 ? 15.523 1.421 11.734 1 93.19 177 ILE A CA 1
ATOM 1475 C C . ILE A 1 177 ? 15.43 1.743 10.242 1 93.19 177 ILE A C 1
ATOM 1477 O O . ILE A 1 177 ? 16 1.031 9.414 1 93.19 177 ILE A O 1
ATOM 1481 N N . ILE A 1 178 ? 14.758 2.824 9.906 1 91.88 178 ILE A N 1
ATOM 1482 C CA . ILE A 1 178 ? 14.578 3.215 8.508 1 91.88 178 ILE A CA 1
ATOM 1483 C C . ILE A 1 178 ? 15.938 3.512 7.879 1 91.88 178 ILE A C 1
ATOM 1485 O O . ILE A 1 178 ? 16.188 3.135 6.734 1 91.88 178 ILE A O 1
ATOM 1489 N N . HIS A 1 179 ? 16.797 4.16 8.609 1 87.88 179 HIS A N 1
ATOM 1490 C CA . HIS A 1 179 ? 18.141 4.457 8.109 1 87.88 179 HIS A CA 1
ATOM 1491 C C . HIS A 1 179 ? 18.891 3.182 7.758 1 87.88 179 HIS A C 1
ATOM 1493 O O . HIS A 1 179 ? 19.688 3.164 6.816 1 87.88 179 HIS A O 1
ATOM 1499 N N . LYS A 1 180 ? 18.703 2.186 8.523 1 87.06 180 LYS A N 1
ATOM 1500 C CA . LYS A 1 180 ? 19.375 0.912 8.281 1 87.06 180 LYS A CA 1
ATOM 1501 C C . LYS A 1 180 ? 18.828 0.233 7.027 1 87.06 180 LYS A C 1
ATOM 1503 O O . LYS A 1 180 ? 19.562 -0.458 6.316 1 87.06 180 LYS A O 1
ATOM 1508 N N . ILE A 1 181 ? 17.547 0.417 6.832 1 87.12 181 ILE A N 1
ATOM 1509 C CA . ILE A 1 181 ? 16.844 -0.261 5.75 1 87.12 181 ILE A CA 1
ATOM 1510 C C . ILE A 1 181 ? 17.094 0.47 4.434 1 87.12 181 ILE A C 1
ATOM 1512 O O . ILE A 1 181 ? 17.375 -0.16 3.412 1 87.12 181 ILE A O 1
ATOM 1516 N N . ILE A 1 182 ? 16.938 1.808 4.477 1 80.69 182 ILE A N 1
ATOM 1517 C CA . ILE A 1 182 ? 17.031 2.617 3.266 1 80.69 182 ILE A CA 1
ATOM 1518 C C . ILE A 1 182 ? 18.469 3.07 3.057 1 80.69 182 ILE A C 1
ATOM 1520 O O . ILE A 1 182 ? 18.984 3.898 3.814 1 80.69 182 ILE A O 1
ATOM 1524 N N . PRO A 1 183 ? 19.016 2.488 2.039 1 71.88 183 PRO A N 1
ATOM 1525 C CA . PRO A 1 183 ? 20.406 2.922 1.796 1 71.88 183 PRO A CA 1
ATOM 1526 C C . PRO A 1 183 ? 20.5 4.406 1.452 1 71.88 183 PRO A C 1
ATOM 1528 O O . PRO A 1 183 ? 19.547 4.988 0.93 1 71.88 183 PRO A O 1
ATOM 1531 N N . ASP A 1 184 ? 21.625 4.98 1.775 1 66 184 ASP A N 1
ATOM 1532 C CA . ASP A 1 184 ? 21.891 6.391 1.509 1 66 184 ASP A CA 1
ATOM 1533 C C . ASP A 1 184 ? 21.719 6.707 0.024 1 66 184 ASP A C 1
ATOM 1535 O O . ASP A 1 184 ? 21.359 7.828 -0.341 1 66 184 ASP A O 1
ATOM 1539 N N . SER A 1 185 ? 21.922 5.711 -0.737 1 66 185 SER A N 1
ATOM 1540 C CA . SER A 1 185 ? 21.875 5.91 -2.182 1 66 185 SER A CA 1
ATOM 1541 C C . SER A 1 185 ? 20.438 6.094 -2.676 1 66 185 SER A C 1
ATOM 1543 O O . SER A 1 185 ? 20.219 6.586 -3.781 1 66 185 SER A O 1
ATOM 1545 N N . LEU A 1 186 ? 19.531 5.73 -1.909 1 68.56 186 LEU A N 1
ATOM 1546 C CA . LEU A 1 186 ? 18.141 5.84 -2.352 1 68.56 186 LEU A CA 1
ATOM 1547 C C . LEU A 1 186 ? 17.688 7.297 -2.369 1 68.56 186 LEU A C 1
ATOM 1549 O O . LEU A 1 186 ? 16.953 7.715 -3.271 1 68.56 186 LEU A O 1
ATOM 1553 N N . LEU A 1 187 ? 18.062 8.062 -1.404 1 64.12 187 LEU A N 1
ATOM 1554 C CA . LEU A 1 187 ? 17.625 9.453 -1.366 1 64.12 187 LEU A CA 1
ATOM 1555 C C . LEU A 1 187 ? 18.766 10.391 -1.755 1 64.12 187 LEU A C 1
ATOM 1557 O O . LEU A 1 187 ? 18.547 11.586 -1.946 1 64.12 187 LEU A O 1
ATOM 1561 N N . GLY A 1 188 ? 20.031 9.844 -1.928 1 60.75 188 GLY A N 1
ATOM 1562 C CA . GLY A 1 188 ? 21.172 10.68 -2.268 1 60.75 188 GLY A CA 1
ATOM 1563 C C . GLY A 1 188 ? 21.562 10.602 -3.734 1 60.75 188 GLY A C 1
ATOM 1564 O O . GLY A 1 188 ? 21.109 9.695 -4.449 1 60.75 188 GLY A O 1
ATOM 1565 N N . MET B 1 1 ? -7.711 -45.25 -5.57 1 55.81 1 MET B N 1
ATOM 1566 C CA . MET B 1 1 ? -6.617 -44.469 -6.148 1 55.81 1 MET B CA 1
ATOM 1567 C C . MET B 1 1 ? -7.074 -43.75 -7.414 1 55.81 1 MET B C 1
ATOM 1569 O O . MET B 1 1 ? -6.848 -42.531 -7.566 1 55.81 1 MET B O 1
ATOM 1573 N N . ASN B 1 2 ? -7.746 -44.469 -8.195 1 58.72 2 ASN B N 1
ATOM 1574 C CA . ASN B 1 2 ? -8.266 -43.906 -9.438 1 58.72 2 ASN B CA 1
ATOM 1575 C C . ASN B 1 2 ? -9.344 -42.844 -9.164 1 58.72 2 ASN B C 1
ATOM 1577 O O . ASN B 1 2 ? -9.359 -41.781 -9.781 1 58.72 2 ASN B O 1
ATOM 1581 N N . GLU B 1 3 ? -10.227 -43.188 -8.258 1 56.53 3 GLU B N 1
ATOM 1582 C CA . GLU B 1 3 ? -11.297 -42.281 -7.906 1 56.53 3 GLU B CA 1
ATOM 1583 C C . GLU B 1 3 ? -10.742 -41.031 -7.191 1 56.53 3 GLU B C 1
ATOM 1585 O O . GLU B 1 3 ? -11.219 -39.906 -7.418 1 56.53 3 GLU B O 1
ATOM 1590 N N . GLU B 1 4 ? -9.805 -41.312 -6.336 1 57.03 4 GLU B N 1
ATOM 1591 C CA . GLU B 1 4 ? -9.156 -40.219 -5.641 1 57.03 4 GLU B CA 1
ATOM 1592 C C . GLU B 1 4 ? -8.445 -39.281 -6.621 1 57.03 4 GLU B C 1
ATOM 1594 O O . GLU B 1 4 ? -8.484 -38.062 -6.473 1 57.03 4 GLU B O 1
ATOM 1599 N N . MET B 1 5 ? -7.797 -39.938 -7.52 1 62.38 5 MET B N 1
ATOM 1600 C CA . MET B 1 5 ? -7.102 -39.188 -8.547 1 62.38 5 MET B CA 1
ATOM 1601 C C . MET B 1 5 ? -8.086 -38.406 -9.414 1 62.38 5 MET B C 1
ATOM 1603 O O . MET B 1 5 ? -7.805 -37.281 -9.844 1 62.38 5 MET B O 1
ATOM 1607 N N . MET B 1 6 ? -9.188 -39.031 -9.734 1 61.59 6 MET B N 1
ATOM 1608 C CA . MET B 1 6 ? -10.227 -38.375 -10.523 1 61.59 6 MET B CA 1
ATOM 1609 C C . MET B 1 6 ? -10.836 -37.219 -9.766 1 61.59 6 MET B C 1
ATOM 1611 O O . MET B 1 6 ? -11.117 -36.156 -10.352 1 61.59 6 MET B O 1
ATOM 1615 N N . THR B 1 7 ? -10.945 -37.406 -8.43 1 66.94 7 THR B N 1
ATOM 1616 C CA . THR B 1 7 ? -11.477 -36.344 -7.586 1 66.94 7 THR B CA 1
ATOM 1617 C C . THR B 1 7 ? -10.508 -35.156 -7.523 1 66.94 7 THR B C 1
ATOM 1619 O O . THR B 1 7 ? -10.922 -34 -7.598 1 66.94 7 THR B O 1
ATOM 1622 N N . ASP B 1 8 ? -9.312 -35.625 -7.629 1 73.81 8 ASP B N 1
ATOM 1623 C CA . ASP B 1 8 ? -8.273 -34.594 -7.582 1 73.81 8 ASP B CA 1
ATOM 1624 C C . ASP B 1 8 ? -8.219 -33.812 -8.883 1 73.81 8 ASP B C 1
ATOM 1626 O O . ASP B 1 8 ? -8.109 -32.594 -8.867 1 73.81 8 ASP B O 1
ATOM 1630 N N . SER B 1 9 ? -8.414 -34.625 -9.977 1 81.19 9 SER B N 1
ATOM 1631 C CA . SER B 1 9 ? -8.383 -34 -11.281 1 81.19 9 SER B CA 1
ATOM 1632 C C . SER B 1 9 ? -9.594 -33.094 -11.484 1 81.19 9 SER B C 1
ATOM 1634 O O . SER B 1 9 ? -9.484 -32.031 -12.094 1 81.19 9 SER B O 1
ATOM 1636 N N . ARG B 1 10 ? -10.758 -33.562 -11.039 1 81.25 10 ARG B N 1
ATOM 1637 C CA . ARG B 1 10 ? -11.984 -32.781 -11.148 1 81.25 10 ARG B CA 1
ATOM 1638 C C . ARG B 1 10 ? -11.883 -31.5 -10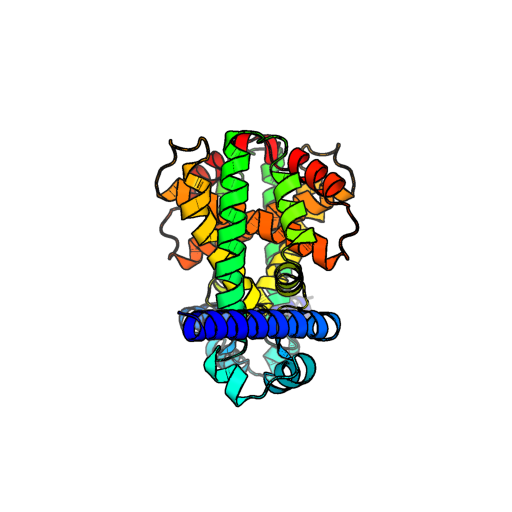.32 1 81.25 10 ARG B C 1
ATOM 1640 O O . ARG B 1 10 ? -12.328 -30.438 -10.758 1 81.25 10 ARG B O 1
ATOM 1647 N N . ILE B 1 11 ? -11.273 -31.656 -9.203 1 84.38 11 ILE B N 1
ATOM 1648 C CA . ILE B 1 11 ? -11.094 -30.5 -8.328 1 84.38 11 ILE B CA 1
ATOM 1649 C C . ILE B 1 11 ? -10.148 -29.5 -8.977 1 84.38 11 ILE B C 1
ATOM 1651 O O . ILE B 1 11 ? -10.43 -28.297 -8.992 1 84.38 11 ILE B O 1
ATOM 1655 N N . LEU B 1 12 ? -9.133 -30.016 -9.562 1 87.75 12 LEU B N 1
ATOM 1656 C CA . LEU B 1 12 ? -8.156 -29.141 -10.227 1 87.75 12 LEU B CA 1
ATOM 1657 C C . LEU B 1 12 ? -8.789 -28.438 -11.414 1 87.75 12 LEU B C 1
ATOM 1659 O O . LEU B 1 12 ? -8.508 -27.266 -11.664 1 87.75 12 LEU B O 1
ATOM 1663 N N . LYS B 1 13 ? -9.57 -29.203 -12.117 1 89.75 13 LYS B N 1
ATOM 1664 C CA . LYS B 1 13 ? -10.25 -28.609 -13.258 1 89.75 13 LYS B CA 1
ATOM 1665 C C . LYS B 1 13 ? -11.211 -27.5 -12.82 1 89.75 13 LYS B C 1
ATOM 1667 O O . LYS B 1 13 ? -11.266 -26.453 -13.445 1 89.75 13 LYS B O 1
ATOM 1672 N N . THR B 1 14 ? -11.945 -27.766 -11.805 1 91.06 14 THR B N 1
ATOM 1673 C CA . THR B 1 14 ? -12.875 -26.781 -11.273 1 91.06 14 THR B CA 1
ATOM 1674 C C . THR B 1 14 ? -12.133 -25.516 -10.828 1 91.06 14 THR B C 1
ATOM 1676 O O . THR B 1 14 ? -12.555 -24.406 -11.133 1 91.06 14 THR B O 1
ATOM 1679 N N . LYS B 1 15 ? -11.039 -25.719 -10.18 1 91.75 15 LYS B N 1
ATOM 1680 C CA . LYS B 1 15 ? -10.25 -24.578 -9.719 1 91.75 15 LYS B CA 1
ATOM 1681 C C . LYS B 1 15 ? -9.719 -23.766 -10.891 1 91.75 15 LYS B C 1
ATOM 1683 O O . LYS B 1 15 ? -9.781 -22.531 -10.875 1 91.75 15 LYS B O 1
ATOM 1688 N N . ARG B 1 16 ? -9.273 -24.469 -11.859 1 93 16 ARG B N 1
ATOM 1689 C CA . ARG B 1 16 ? -8.766 -23.812 -13.055 1 93 16 ARG B CA 1
ATOM 1690 C C . ARG B 1 16 ? -9.867 -23.016 -13.75 1 93 16 ARG B C 1
ATOM 1692 O O . ARG B 1 16 ? -9.656 -21.859 -14.141 1 93 16 ARG B O 1
ATOM 1699 N N . ASN B 1 17 ? -10.977 -23.625 -13.883 1 95.06 17 ASN B N 1
ATOM 1700 C CA . ASN B 1 17 ? -12.094 -22.969 -14.562 1 95.06 17 ASN B CA 1
ATOM 1701 C C . ASN B 1 17 ? -12.586 -21.75 -13.797 1 95.06 17 ASN B C 1
ATOM 1703 O O . ASN B 1 17 ? -12.922 -20.734 -14.391 1 95.06 17 ASN B O 1
ATOM 1707 N N . THR B 1 18 ? -12.633 -21.906 -12.523 1 96.44 18 THR B N 1
ATOM 1708 C CA . THR B 1 18 ? -13.109 -20.797 -11.711 1 96.44 18 THR B CA 1
ATOM 1709 C C . THR B 1 18 ? -12.133 -19.625 -11.766 1 96.44 18 THR B C 1
ATOM 1711 O O . THR B 1 18 ? -12.539 -18.469 -11.836 1 96.44 18 THR B O 1
ATOM 1714 N N . ARG B 1 19 ? -10.906 -19.922 -11.773 1 95.12 19 ARG B N 1
ATOM 1715 C CA . ARG B 1 19 ? -9.883 -18.891 -11.875 1 95.12 19 ARG B CA 1
ATOM 1716 C C . ARG B 1 19 ? -9.945 -18.188 -13.227 1 95.12 19 ARG B C 1
ATOM 1718 O O . ARG B 1 19 ? -9.891 -16.953 -13.297 1 95.12 19 ARG B O 1
ATOM 1725 N N . LYS B 1 20 ? -10.078 -18.984 -14.234 1 96.56 20 LYS B N 1
ATOM 1726 C CA . LYS B 1 20 ? -10.195 -18.406 -15.578 1 96.56 20 LYS B CA 1
ATOM 1727 C C . LYS B 1 20 ? -11.445 -17.547 -15.703 1 96.56 20 LYS B C 1
ATOM 1729 O O . LYS B 1 20 ? -11.43 -16.516 -16.375 1 96.56 20 LYS B O 1
ATOM 1734 N N . ALA B 1 21 ? -12.477 -18.016 -15.109 1 97.75 21 ALA B N 1
ATOM 1735 C CA . ALA B 1 21 ? -13.719 -17.25 -15.117 1 97.75 21 ALA B CA 1
ATOM 1736 C C . ALA B 1 21 ? -13.531 -15.898 -14.43 1 97.75 21 ALA B C 1
ATOM 1738 O O . ALA B 1 21 ? -13.984 -14.867 -14.938 1 97.75 21 ALA B O 1
ATOM 1739 N N . LEU B 1 22 ? -12.875 -15.922 -13.297 1 97.12 22 LEU B N 1
ATOM 1740 C CA . LEU B 1 22 ? -12.641 -14.68 -12.562 1 97.12 22 LEU B CA 1
ATOM 1741 C C . LEU B 1 22 ? -11.758 -13.734 -13.367 1 97.12 22 LEU B C 1
ATOM 1743 O O . LEU B 1 22 ? -11.992 -12.523 -13.383 1 97.12 22 LEU B O 1
ATOM 1747 N N . ILE B 1 23 ? -10.797 -14.281 -14.039 1 96.69 23 ILE B N 1
ATOM 1748 C CA . ILE B 1 23 ? -9.938 -13.484 -14.906 1 96.69 23 ILE B CA 1
ATOM 1749 C C . ILE B 1 23 ? -10.781 -12.805 -15.984 1 96.69 23 ILE B C 1
ATOM 1751 O O . ILE B 1 23 ? -10.672 -11.594 -16.203 1 96.69 23 ILE B O 1
ATOM 1755 N N . THR B 1 24 ? -11.594 -13.547 -16.609 1 97.31 24 THR B N 1
ATOM 1756 C CA . THR B 1 24 ? -12.453 -13.031 -17.672 1 97.31 24 THR B CA 1
ATOM 1757 C C . THR B 1 24 ? -13.359 -11.922 -17.141 1 97.31 24 THR B C 1
ATOM 1759 O O . THR B 1 24 ? -13.5 -10.875 -17.781 1 97.31 24 THR B O 1
ATOM 1762 N N . LEU B 1 25 ? -13.922 -12.125 -16.047 1 97.94 25 LEU B N 1
ATOM 1763 C CA . LEU B 1 25 ? -14.852 -11.172 -15.461 1 97.94 25 LEU B CA 1
ATOM 1764 C C . LEU B 1 25 ? -14.133 -9.898 -15.047 1 97.94 25 LEU B C 1
ATOM 1766 O O . LEU B 1 25 ? -14.641 -8.789 -15.25 1 97.94 25 LEU B O 1
ATOM 1770 N N . LEU B 1 26 ? -12.914 -10.039 -14.508 1 96.69 26 LEU B N 1
ATOM 1771 C CA . LEU B 1 26 ? -12.156 -8.914 -13.977 1 96.69 26 LEU B CA 1
ATOM 1772 C C . LEU B 1 26 ? -11.664 -8.008 -15.102 1 96.69 26 LEU B C 1
ATOM 1774 O O . LEU B 1 26 ? -11.281 -6.859 -14.859 1 96.69 26 LEU B O 1
ATOM 1778 N N . LYS B 1 27 ? -11.656 -8.516 -16.281 1 93.94 27 LYS B N 1
ATOM 1779 C CA . LYS B 1 27 ? -11.258 -7.703 -17.422 1 93.94 27 LYS B CA 1
ATOM 1780 C C . LYS B 1 27 ? -12.367 -6.719 -17.812 1 93.94 27 LYS B C 1
ATOM 1782 O O . LYS B 1 27 ? -12.109 -5.719 -18.484 1 93.94 27 LYS B O 1
ATOM 1787 N N . HIS B 1 28 ? -13.602 -6.938 -17.219 1 91.94 28 HIS B N 1
ATOM 1788 C CA . HIS B 1 28 ? -14.734 -6.125 -17.672 1 91.94 28 HIS B CA 1
ATOM 1789 C C . HIS B 1 28 ? -15.414 -5.445 -16.484 1 91.94 28 HIS B C 1
ATOM 1791 O O . HIS B 1 28 ? -16.156 -4.473 -16.672 1 91.94 28 HIS B O 1
ATOM 1797 N N . LYS B 1 29 ? -15.195 -5.988 -15.359 1 93.56 29 LYS B N 1
ATOM 1798 C CA . LYS B 1 29 ? -15.844 -5.379 -14.203 1 93.56 29 LYS B CA 1
ATOM 1799 C C . LYS B 1 29 ? -14.961 -5.48 -12.961 1 93.56 29 LYS B C 1
ATOM 1801 O O . LYS B 1 29 ? -14.055 -6.312 -12.898 1 93.56 29 LYS B O 1
ATOM 1806 N N . LYS B 1 30 ? -15.266 -4.633 -11.977 1 95.06 30 LYS B N 1
ATOM 1807 C CA . LYS B 1 30 ? -14.508 -4.617 -10.727 1 95.06 30 LYS B CA 1
ATOM 1808 C C . LYS B 1 30 ? -14.883 -5.805 -9.844 1 95.06 30 LYS B C 1
ATOM 1810 O O . LYS B 1 30 ? -16.016 -6.281 -9.883 1 95.06 30 LYS B O 1
ATOM 1815 N N . TYR B 1 31 ? -13.977 -6.219 -9.055 1 96.94 31 TYR B N 1
ATOM 1816 C CA . TYR B 1 31 ? -14.133 -7.387 -8.195 1 96.94 31 TYR B CA 1
ATOM 1817 C C . TYR B 1 31 ? -15.414 -7.281 -7.367 1 96.94 31 TYR B C 1
ATOM 1819 O O . TYR B 1 31 ? -16.156 -8.25 -7.254 1 96.94 31 TYR B O 1
ATOM 1827 N N . ASP B 1 32 ? -15.656 -6.105 -6.801 1 93.88 32 ASP B N 1
ATOM 1828 C CA . ASP B 1 32 ? -16.797 -5.926 -5.902 1 93.88 32 ASP B CA 1
ATOM 1829 C C . ASP B 1 32 ? -18.109 -6.082 -6.652 1 93.88 32 ASP B C 1
ATOM 1831 O O . ASP B 1 32 ? -19.141 -6.375 -6.043 1 93.88 32 ASP B O 1
ATOM 1835 N N . ASP B 1 33 ? -18.109 -5.945 -7.879 1 96.31 33 ASP B N 1
ATOM 1836 C CA . ASP B 1 33 ? -19.328 -6.035 -8.695 1 96.31 33 ASP B CA 1
ATOM 1837 C C . ASP B 1 33 ? -19.516 -7.449 -9.234 1 96.31 33 ASP B C 1
ATOM 1839 O O . ASP B 1 33 ? -20.516 -7.73 -9.898 1 96.31 33 ASP B O 1
ATOM 1843 N N . ILE B 1 34 ? -18.625 -8.336 -9.016 1 97.5 34 ILE B N 1
ATOM 1844 C CA . ILE B 1 34 ? -18.703 -9.711 -9.484 1 97.5 34 ILE B CA 1
ATOM 1845 C C . ILE B 1 34 ? -19.375 -10.578 -8.422 1 97.5 34 ILE B C 1
ATOM 1847 O O . ILE B 1 34 ? -19.016 -10.539 -7.246 1 97.5 34 ILE B O 1
ATOM 1851 N N . SER B 1 35 ? -20.359 -11.328 -8.805 1 97.19 35 SER B N 1
ATOM 1852 C CA . SER B 1 35 ? -21.031 -12.242 -7.895 1 97.19 35 SER B CA 1
ATOM 1853 C C . SER B 1 35 ? -20.594 -13.68 -8.125 1 97.19 35 SER B C 1
ATOM 1855 O O . SER B 1 35 ? -19.969 -13.992 -9.141 1 97.19 35 SER B O 1
ATOM 1857 N N . VAL B 1 36 ? -20.922 -14.508 -7.125 1 97.62 36 VAL B N 1
ATOM 1858 C CA . VAL B 1 36 ? -20.672 -15.938 -7.285 1 97.62 36 VAL B CA 1
ATOM 1859 C C . VAL B 1 36 ? -21.453 -16.469 -8.492 1 97.62 36 VAL B C 1
ATOM 1861 O O . VAL B 1 36 ? -20.953 -17.312 -9.234 1 97.62 36 VAL B O 1
ATOM 1864 N N . LYS B 1 37 ? -22.625 -15.945 -8.664 1 97.81 37 LYS B N 1
ATOM 1865 C CA . LYS B 1 37 ? -23.438 -16.328 -9.82 1 97.81 37 LYS B CA 1
ATOM 1866 C C . LYS B 1 37 ? -22.688 -16.047 -11.125 1 97.81 37 LYS B C 1
ATOM 1868 O O . LYS B 1 37 ? -22.672 -16.891 -12.023 1 97.81 37 LYS B O 1
ATOM 1873 N N . ASP B 1 38 ? -22.109 -14.867 -11.273 1 98.12 38 ASP B N 1
ATOM 1874 C CA . ASP B 1 38 ? -21.344 -14.492 -12.445 1 98.12 38 ASP B CA 1
ATOM 1875 C C . ASP B 1 38 ? -20.203 -15.492 -12.695 1 98.12 38 ASP B C 1
ATOM 1877 O O . ASP B 1 38 ? -20 -15.938 -13.828 1 98.12 38 ASP B O 1
ATOM 1881 N N . ILE B 1 39 ? -19.5 -15.867 -11.641 1 98.12 39 ILE B N 1
ATOM 1882 C CA . ILE B 1 39 ? -18.359 -16.766 -11.734 1 98.12 39 ILE B CA 1
ATOM 1883 C C . ILE B 1 39 ? -18.828 -18.141 -12.219 1 98.12 39 ILE B C 1
ATOM 1885 O O . ILE B 1 39 ? -18.234 -18.719 -13.125 1 98.12 39 ILE B O 1
ATOM 1889 N N . CYS B 1 40 ? -19.875 -18.609 -11.625 1 98.06 40 CYS B N 1
ATOM 1890 C CA . CYS B 1 40 ? -20.406 -19.906 -11.984 1 98.06 40 CYS B CA 1
ATOM 1891 C C . CYS B 1 40 ? -20.812 -19.953 -13.445 1 98.06 40 CYS B C 1
ATOM 1893 O O . CYS B 1 40 ? -20.516 -20.906 -14.156 1 98.06 40 CYS B O 1
ATOM 1895 N N . GLU B 1 41 ? -21.484 -18.922 -13.898 1 98.12 41 GLU B N 1
ATOM 1896 C CA . GLU B 1 41 ? -21.953 -18.844 -15.273 1 98.12 41 GLU B CA 1
ATOM 1897 C C . GLU B 1 41 ? -20.797 -18.875 -16.266 1 98.12 41 GLU B C 1
ATOM 1899 O O . GLU B 1 41 ? -20.812 -19.625 -17.234 1 98.12 41 GLU B O 1
ATOM 1904 N N . VAL B 1 42 ? -19.797 -18.172 -16.031 1 97.62 42 VAL B N 1
ATOM 1905 C CA . VAL B 1 42 ? -18.656 -18.078 -16.953 1 97.62 42 VAL B CA 1
ATOM 1906 C C . VAL B 1 42 ? -17.812 -19.344 -16.859 1 97.62 42 VAL B C 1
ATOM 1908 O O . VAL B 1 42 ? -17.281 -19.812 -17.859 1 97.62 42 VAL B O 1
ATOM 1911 N N . ALA B 1 43 ? -17.688 -19.906 -15.664 1 97.25 43 ALA B N 1
ATOM 1912 C CA . ALA B 1 43 ? -16.859 -21.094 -15.422 1 97.25 43 ALA B CA 1
ATOM 1913 C C . ALA B 1 43 ? -17.562 -22.359 -15.906 1 97.25 43 ALA B C 1
ATOM 1915 O O . ALA B 1 43 ? -16.938 -23.406 -16.062 1 97.25 43 ALA B O 1
ATOM 1916 N N . GLY B 1 44 ? -18.891 -22.281 -16 1 96.69 44 GLY B N 1
ATOM 1917 C CA . GLY B 1 44 ? -19.672 -23.453 -16.406 1 96.69 44 GLY B CA 1
ATOM 1918 C C . GLY B 1 44 ? -19.859 -24.453 -15.297 1 96.69 44 GLY B C 1
ATOM 1919 O O . GLY B 1 44 ? -19.75 -25.672 -15.523 1 96.69 44 GLY B O 1
ATOM 1920 N N . ILE B 1 45 ? -20 -23.969 -14.117 1 96.25 45 ILE B N 1
ATOM 1921 C CA . ILE B 1 45 ? -20.219 -24.859 -12.984 1 96.25 45 ILE B CA 1
ATOM 1922 C C . ILE B 1 45 ? -21.469 -24.422 -12.219 1 96.25 45 ILE B C 1
ATOM 1924 O O . ILE B 1 45 ? -21.953 -23.297 -12.383 1 96.25 45 ILE B O 1
ATOM 1928 N N . SER B 1 46 ? -21.984 -25.312 -11.383 1 95.38 46 SER B N 1
ATOM 1929 C CA . SER B 1 46 ? -23.141 -25 -10.547 1 95.38 46 SER B CA 1
ATOM 1930 C C . SER B 1 46 ? -22.719 -24.266 -9.273 1 95.38 46 SER B C 1
ATOM 1932 O O . SER B 1 46 ? -21.562 -24.312 -8.875 1 95.38 46 SER B O 1
ATOM 1934 N N . ARG B 1 47 ? -23.703 -23.578 -8.688 1 95.44 47 ARG B N 1
ATOM 1935 C CA . ARG B 1 47 ? -23.453 -22.969 -7.383 1 95.44 47 ARG B CA 1
ATOM 1936 C C . ARG B 1 47 ? -23.078 -24.016 -6.344 1 95.44 47 ARG B C 1
ATOM 1938 O O . ARG B 1 47 ? -22.234 -23.75 -5.473 1 95.44 47 ARG B O 1
ATOM 1945 N N . GLY B 1 48 ? -23.734 -25.156 -6.422 1 95.38 48 GLY B N 1
ATOM 1946 C CA . GLY B 1 48 ? -23.406 -26.234 -5.52 1 95.38 48 GLY B CA 1
ATOM 1947 C C . GLY B 1 48 ? -21.938 -26.656 -5.602 1 95.38 48 GLY B C 1
ATOM 1948 O O . GLY B 1 48 ? -21.281 -26.844 -4.574 1 95.38 48 GLY B O 1
ATOM 1949 N N . THR B 1 49 ? -21.484 -26.812 -6.793 1 94.88 49 THR B N 1
ATOM 1950 C CA . THR B 1 49 ? -20.094 -27.172 -7.02 1 94.88 49 THR B CA 1
ATOM 1951 C C . THR B 1 49 ? -19.172 -26.078 -6.484 1 94.88 49 THR B C 1
ATOM 1953 O O . THR B 1 49 ? -18.141 -26.359 -5.871 1 94.88 49 THR B O 1
ATOM 1956 N N . PHE B 1 50 ? -19.5 -24.766 -6.727 1 97.25 50 PHE B N 1
ATOM 1957 C CA . PHE B 1 50 ? -18.719 -23.656 -6.219 1 97.25 50 PHE B CA 1
ATOM 1958 C C . PHE B 1 50 ? -18.547 -23.75 -4.707 1 97.25 50 PHE B C 1
ATOM 1960 O O . PHE B 1 50 ? -17.422 -23.641 -4.191 1 97.25 50 PHE B O 1
ATOM 1967 N N . TYR B 1 51 ? -19.594 -24.031 -4.012 1 96.12 51 TYR B N 1
ATOM 1968 C CA . TYR B 1 51 ? -19.594 -23.984 -2.555 1 96.12 51 TYR B CA 1
ATOM 1969 C C . TYR B 1 51 ? -18.953 -25.234 -1.96 1 96.12 51 TYR B C 1
ATOM 1971 O O . TYR B 1 51 ? -18.641 -25.266 -0.767 1 96.12 51 TYR B O 1
ATOM 1979 N N . LEU B 1 52 ? -18.781 -26.203 -2.76 1 95.25 52 LEU B N 1
ATOM 1980 C CA . LEU B 1 52 ? -17.984 -27.359 -2.348 1 95.25 52 LEU B CA 1
ATOM 1981 C C . LEU B 1 52 ? -16.516 -26.984 -2.201 1 95.25 52 LEU B C 1
ATOM 1983 O O . LEU B 1 52 ? -15.797 -27.578 -1.396 1 95.25 52 LEU B O 1
ATOM 1987 N N . HIS B 1 53 ? -16.125 -26 -2.945 1 95.38 53 HIS B N 1
ATOM 1988 C CA . HIS B 1 53 ? -14.711 -25.672 -3.014 1 95.38 53 HIS B CA 1
ATOM 1989 C C . HIS B 1 53 ? -14.414 -24.375 -2.285 1 95.38 53 HIS B C 1
ATOM 1991 O O . HIS B 1 53 ? -13.297 -24.172 -1.802 1 95.38 53 HIS B O 1
ATOM 1997 N N . TYR B 1 54 ? -15.398 -23.484 -2.262 1 96.56 54 TYR B N 1
ATOM 1998 C CA . TYR B 1 54 ? -15.188 -22.156 -1.711 1 96.56 54 TYR B CA 1
ATOM 1999 C C . TYR B 1 54 ? -16.359 -21.734 -0.831 1 96.56 54 TYR B C 1
ATOM 2001 O O . TYR B 1 54 ? -17.516 -22.016 -1.154 1 96.56 54 TYR B O 1
ATOM 2009 N N . LYS B 1 55 ? -16.016 -20.953 0.213 1 96.88 55 LYS B N 1
ATOM 2010 C CA . LYS B 1 55 ? -17.062 -20.391 1.055 1 96.88 55 LYS B CA 1
ATOM 2011 C C . LYS B 1 55 ? -17.734 -19.188 0.377 1 96.88 55 LYS B C 1
ATOM 2013 O O . LYS B 1 55 ? -18.938 -18.969 0.539 1 96.88 55 LYS B O 1
ATOM 2018 N N . ASP B 1 56 ? -16.984 -18.359 -0.258 1 95.81 56 ASP B N 1
ATOM 2019 C CA . ASP B 1 56 ? -17.375 -17.172 -1.011 1 95.81 56 ASP B CA 1
ATOM 2020 C C . ASP B 1 56 ? -16.281 -16.75 -1.997 1 95.81 56 ASP B C 1
ATOM 2022 O O . ASP B 1 56 ? -15.305 -17.484 -2.176 1 95.81 56 ASP B O 1
ATOM 2026 N N . LYS B 1 57 ? -16.5 -15.727 -2.684 1 95.06 57 LYS B N 1
ATOM 2027 C CA . LYS B 1 57 ? -15.531 -15.344 -3.701 1 95.06 57 LYS B CA 1
ATOM 2028 C C . LYS B 1 57 ? -14.227 -14.867 -3.064 1 95.06 57 LYS B C 1
ATOM 2030 O O . LYS B 1 57 ? -13.164 -14.938 -3.682 1 95.06 57 LYS B O 1
ATOM 2035 N N . PHE B 1 58 ? -14.281 -14.438 -1.812 1 94.06 58 PHE B N 1
ATOM 2036 C CA . PHE B 1 58 ? -13.07 -14.055 -1.103 1 94.06 58 PHE B CA 1
ATOM 2037 C C . PHE B 1 58 ? -12.219 -15.281 -0.782 1 94.06 58 PHE B C 1
ATOM 2039 O O . PHE B 1 58 ? -10.992 -15.242 -0.891 1 94.06 58 PHE B O 1
ATOM 2046 N N . ASP B 1 59 ? -12.859 -16.297 -0.408 1 95.5 59 ASP B N 1
ATOM 2047 C CA . ASP B 1 59 ? -12.172 -17.547 -0.14 1 95.5 59 ASP B CA 1
ATOM 2048 C C . ASP B 1 59 ? -11.477 -18.078 -1.395 1 95.5 59 ASP B C 1
ATOM 2050 O O . ASP B 1 59 ? -10.383 -18.641 -1.316 1 95.5 59 ASP B O 1
ATOM 2054 N N . LEU B 1 60 ? -12.125 -17.984 -2.514 1 96.12 60 LEU B N 1
ATOM 2055 C CA . LEU B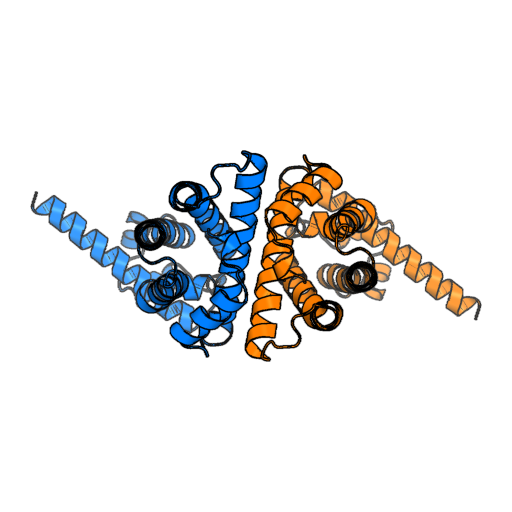 1 60 ? -11.523 -18.359 -3.791 1 96.12 60 LEU B CA 1
ATOM 2056 C C . LEU B 1 60 ? -10.211 -17.609 -4.012 1 96.12 60 LEU B C 1
ATOM 2058 O O . LEU B 1 60 ? -9.195 -18.219 -4.336 1 96.12 60 LEU B O 1
ATOM 2062 N N . VAL B 1 61 ? -10.18 -16.312 -3.775 1 95.62 61 VAL B N 1
ATOM 2063 C CA . VAL B 1 61 ? -9.008 -15.469 -3.973 1 95.62 61 VAL B CA 1
ATOM 2064 C C . VAL B 1 61 ? -7.926 -15.844 -2.967 1 95.62 61 VAL B C 1
ATOM 2066 O O . VAL B 1 61 ? -6.746 -15.945 -3.322 1 95.62 61 VAL B O 1
ATOM 2069 N N . GLU B 1 62 ? -8.344 -16.078 -1.785 1 93.25 62 GLU B N 1
ATOM 2070 C CA . GLU B 1 62 ? -7.387 -16.422 -0.738 1 93.25 62 GLU B CA 1
ATOM 2071 C C . GLU B 1 62 ? -6.668 -17.734 -1.063 1 93.25 62 GLU B C 1
ATOM 2073 O O . GLU B 1 62 ? -5.445 -17.828 -0.918 1 93.25 62 GLU B O 1
ATOM 2078 N N . GLN B 1 63 ? -7.398 -18.672 -1.447 1 92.94 63 GLN B N 1
ATOM 2079 C CA . GLN B 1 63 ? -6.801 -19.969 -1.8 1 92.94 63 GLN B CA 1
ATOM 2080 C C . GLN B 1 63 ? -5.836 -19.812 -2.973 1 92.94 63 GLN B C 1
ATOM 2082 O O . GLN B 1 63 ? -4.73 -20.359 -2.947 1 92.94 63 GLN B O 1
ATOM 2087 N N . TYR B 1 64 ? -6.297 -19.094 -3.973 1 93.44 64 TYR B N 1
ATOM 2088 C CA . TYR B 1 64 ? -5.445 -18.844 -5.129 1 93.44 64 TYR B CA 1
ATOM 2089 C C . TYR B 1 64 ? -4.156 -18.141 -4.715 1 93.44 64 TYR B C 1
ATOM 2091 O O . TYR B 1 64 ? -3.066 -18.531 -5.137 1 93.44 64 TYR B O 1
ATOM 2099 N N . GLN B 1 65 ? -4.289 -17.125 -3.928 1 90.5 65 GLN B N 1
ATOM 2100 C CA . GLN B 1 65 ? -3.139 -16.344 -3.492 1 90.5 65 GLN B CA 1
ATOM 2101 C C . GLN B 1 65 ? -2.121 -17.219 -2.762 1 90.5 65 GLN B C 1
ATOM 2103 O O . GLN B 1 65 ? -0.914 -17.062 -2.959 1 90.5 65 GLN B O 1
ATOM 2108 N N . PHE B 1 66 ? -2.594 -18 -1.895 1 87.44 66 PHE B N 1
ATOM 2109 C CA . PHE B 1 66 ? -1.706 -18.875 -1.15 1 87.44 66 PHE B CA 1
ATOM 2110 C C . PHE B 1 66 ? -0.93 -19.781 -2.098 1 87.44 66 PHE B C 1
ATOM 2112 O O . PHE B 1 66 ? 0.28 -19.969 -1.943 1 87.44 66 PHE B O 1
ATOM 2119 N N . GLU B 1 67 ? -1.592 -20.312 -3.062 1 88.19 67 GLU B N 1
ATOM 2120 C CA . GLU B 1 67 ? -0.962 -21.234 -4.008 1 88.19 67 GLU B CA 1
ATOM 2121 C C . GLU B 1 67 ? 0.082 -20.516 -4.859 1 88.19 67 GLU B C 1
ATOM 2123 O O . GLU B 1 67 ? 1.204 -21 -5.012 1 88.19 67 GLU B O 1
ATOM 2128 N N . ILE B 1 68 ? -0.26 -19.406 -5.367 1 89 68 ILE B N 1
ATOM 2129 C CA . ILE B 1 68 ? 0.607 -18.703 -6.297 1 89 68 ILE B CA 1
ATOM 2130 C C . ILE B 1 68 ? 1.798 -18.109 -5.547 1 89 68 ILE B C 1
ATOM 2132 O O . ILE B 1 68 ? 2.908 -18.047 -6.078 1 89 68 ILE B O 1
ATOM 2136 N N . THR B 1 69 ? 1.585 -17.562 -4.395 1 85.19 69 THR B N 1
ATOM 2137 C CA . THR B 1 69 ? 2.666 -16.984 -3.607 1 85.19 69 THR B CA 1
ATOM 2138 C C . THR B 1 69 ? 3.682 -18.062 -3.215 1 85.19 69 THR B C 1
ATOM 2140 O O . THR B 1 69 ? 4.887 -17.797 -3.197 1 85.19 69 THR B O 1
ATOM 2143 N N . LYS B 1 70 ? 3.211 -19.203 -2.871 1 84.25 70 LYS B N 1
ATOM 2144 C CA . LYS B 1 70 ? 4.109 -20.312 -2.549 1 84.25 70 LYS B CA 1
ATOM 2145 C C . LYS B 1 70 ? 4.992 -20.656 -3.74 1 84.25 70 LYS B C 1
ATOM 2147 O O . LYS B 1 70 ? 6.203 -20.844 -3.588 1 84.25 70 LYS B O 1
ATOM 2152 N N . GLU B 1 71 ? 4.406 -20.734 -4.863 1 86.06 71 GLU B N 1
ATOM 2153 C CA . GLU B 1 71 ? 5.156 -21.031 -6.082 1 86.06 71 GLU B CA 1
ATOM 2154 C C . GLU B 1 71 ? 6.16 -19.922 -6.387 1 86.06 71 GLU B C 1
ATOM 2156 O O . GLU B 1 71 ? 7.305 -20.203 -6.758 1 86.06 71 GLU B O 1
ATOM 2161 N N . GLY B 1 72 ? 5.738 -18.703 -6.27 1 86.06 72 GLY B N 1
ATOM 2162 C CA . GLY B 1 72 ? 6.613 -17.562 -6.5 1 86.06 72 GLY B CA 1
ATOM 2163 C C . GLY B 1 72 ? 7.785 -17.516 -5.539 1 86.06 72 GLY B C 1
ATOM 2164 O O . GLY B 1 72 ? 8.906 -17.203 -5.941 1 86.06 72 GLY B O 1
ATOM 2165 N N . SER B 1 73 ? 7.5 -17.812 -4.301 1 84.38 73 SER B N 1
ATOM 2166 C CA . SER B 1 73 ? 8.547 -17.781 -3.283 1 84.38 73 SER B CA 1
ATOM 2167 C C . SER B 1 73 ? 9.641 -18.797 -3.576 1 84.38 73 SER B C 1
ATOM 2169 O O . SER B 1 73 ? 10.828 -18.531 -3.354 1 84.38 73 SER B O 1
ATOM 2171 N N . LYS B 1 74 ? 9.266 -19.906 -4.051 1 84.56 74 LYS B N 1
ATOM 2172 C CA . LYS B 1 74 ? 10.25 -20.922 -4.418 1 84.56 74 LYS B CA 1
ATOM 2173 C C . LYS B 1 74 ? 11.164 -20.422 -5.539 1 84.56 74 LYS B C 1
ATOM 2175 O O . LYS B 1 74 ? 12.375 -20.641 -5.5 1 84.56 74 LYS B O 1
ATOM 2180 N N . ARG B 1 75 ? 10.602 -19.75 -6.383 1 83.31 75 ARG B N 1
ATOM 2181 C CA . ARG B 1 75 ? 11.367 -19.219 -7.504 1 83.31 75 ARG B CA 1
ATOM 2182 C C . ARG B 1 75 ? 12.32 -18.125 -7.047 1 83.31 75 ARG B C 1
ATOM 2184 O O . ARG B 1 75 ? 13.484 -18.094 -7.449 1 83.31 75 ARG B O 1
ATOM 2191 N N . VAL B 1 76 ? 11.852 -17.25 -6.242 1 82.56 76 VAL B N 1
ATOM 2192 C CA . VAL B 1 76 ? 12.648 -16.141 -5.719 1 82.56 76 VAL B CA 1
ATOM 2193 C C . VAL B 1 76 ? 13.828 -16.688 -4.918 1 82.56 76 VAL B C 1
ATOM 2195 O O . VAL B 1 76 ? 14.961 -16.219 -5.062 1 82.56 76 VAL B O 1
ATOM 2198 N N . GLN B 1 77 ? 13.523 -17.688 -4.133 1 82.62 77 GLN B N 1
ATOM 2199 C CA . GLN B 1 77 ? 14.57 -18.312 -3.326 1 82.62 77 GLN B CA 1
ATOM 2200 C C . GLN B 1 77 ? 15.68 -18.875 -4.207 1 82.62 77 GLN B C 1
ATOM 2202 O O . GLN B 1 77 ? 16.859 -18.688 -3.922 1 82.62 77 GLN B O 1
ATOM 2207 N N . SER B 1 78 ? 15.297 -19.5 -5.227 1 81.81 78 SER B N 1
ATOM 2208 C CA . SER B 1 78 ? 16.281 -20.094 -6.137 1 81.81 78 SER B CA 1
ATOM 2209 C C . SER B 1 78 ? 17.109 -19.016 -6.824 1 81.81 78 SER B C 1
ATOM 2211 O O . SER B 1 78 ? 18.328 -19.188 -6.996 1 81.81 78 SER B O 1
ATOM 2213 N N . LEU B 1 79 ? 16.531 -17.922 -7.117 1 81.88 79 LEU B N 1
ATOM 2214 C CA . LEU B 1 79 ? 17.203 -16.844 -7.828 1 81.88 79 LEU B CA 1
ATOM 2215 C C . LEU B 1 79 ? 18.141 -16.078 -6.887 1 81.88 79 LEU B C 1
ATOM 2217 O O . LEU B 1 79 ? 19.219 -15.641 -7.297 1 81.88 79 LEU B O 1
ATOM 2221 N N . LEU B 1 80 ? 17.703 -15.836 -5.676 1 77.56 80 LEU B N 1
ATOM 2222 C CA . LEU B 1 80 ? 18.516 -15.133 -4.691 1 77.56 80 LEU B CA 1
ATOM 2223 C C . LEU B 1 80 ? 19.828 -15.875 -4.445 1 77.56 80 LEU B C 1
ATOM 2225 O O . LEU B 1 80 ? 20.844 -15.258 -4.145 1 77.56 80 LEU B O 1
ATOM 2229 N N . GLN B 1 81 ? 19.844 -17.078 -4.703 1 77.19 81 GLN B N 1
ATOM 2230 C CA . GLN B 1 81 ? 21.016 -17.906 -4.426 1 77.19 81 GLN B CA 1
ATOM 2231 C C . GLN B 1 81 ? 21.922 -18 -5.645 1 77.19 81 GLN B C 1
ATOM 2233 O O . GLN B 1 81 ? 23.141 -18.172 -5.512 1 77.19 81 GLN B O 1
ATOM 2238 N N . SER B 1 82 ? 21.359 -17.703 -6.855 1 75.06 82 SER B N 1
ATOM 2239 C CA . SER B 1 82 ? 22.188 -18.047 -8.016 1 75.06 82 SER B CA 1
ATOM 2240 C C . SER B 1 82 ? 22.312 -16.875 -8.969 1 75.06 82 SER B C 1
ATOM 2242 O O . SER B 1 82 ? 23.344 -16.719 -9.641 1 75.06 82 SER B O 1
ATOM 2244 N N . GLU B 1 83 ? 21.312 -16.109 -9.188 1 78.62 83 GLU B N 1
ATOM 2245 C CA . GLU B 1 83 ? 21.234 -15.078 -10.219 1 78.62 83 GLU B CA 1
ATOM 2246 C C . GLU B 1 83 ? 20.547 -13.82 -9.695 1 78.62 83 GLU B C 1
ATOM 2248 O O . GLU B 1 83 ? 19.609 -13.32 -10.312 1 78.62 83 GLU B O 1
ATOM 2253 N N . ARG B 1 84 ? 21.109 -13.234 -8.766 1 74.38 84 ARG B N 1
ATOM 2254 C CA . ARG B 1 84 ? 20.5 -12.086 -8.094 1 74.38 84 ARG B CA 1
ATOM 2255 C C . ARG B 1 84 ? 20.25 -10.953 -9.078 1 74.38 84 ARG B C 1
ATOM 2257 O O . ARG B 1 84 ? 19.266 -10.219 -8.961 1 74.38 84 ARG B O 1
ATOM 2264 N N . HIS B 1 85 ? 21.203 -10.914 -10.07 1 76.31 85 HIS B N 1
ATOM 2265 C CA . HIS B 1 85 ? 21.109 -9.812 -11.031 1 76.31 85 HIS B CA 1
ATOM 2266 C C . HIS B 1 85 ? 19.891 -9.961 -11.922 1 76.31 85 HIS B C 1
ATOM 2268 O O . HIS B 1 85 ? 19.484 -9.008 -12.586 1 76.31 85 HIS B O 1
ATOM 2274 N N . LEU B 1 86 ? 19.266 -11.141 -11.914 1 83.38 86 LEU B N 1
ATOM 2275 C CA . LEU B 1 86 ? 18.094 -11.406 -12.742 1 83.38 86 LEU B CA 1
ATOM 2276 C C . LEU B 1 86 ? 16.844 -11.523 -11.883 1 83.38 86 LEU B C 1
ATOM 2278 O O . LEU B 1 86 ? 15.758 -11.812 -12.398 1 83.38 86 LEU B O 1
ATOM 2282 N N . LEU B 1 87 ? 16.906 -11.234 -10.648 1 84.19 87 LEU B N 1
ATOM 2283 C CA . LEU B 1 87 ? 15.836 -11.469 -9.695 1 84.19 87 LEU B CA 1
ATOM 2284 C C . LEU B 1 87 ? 14.562 -10.742 -10.109 1 84.19 87 LEU B C 1
ATOM 2286 O O . LEU B 1 87 ? 13.508 -11.367 -10.266 1 84.19 87 LEU B O 1
ATOM 2290 N N . TYR B 1 88 ? 14.75 -9.461 -10.398 1 86.81 88 TYR B N 1
ATOM 2291 C CA . TYR B 1 88 ? 13.562 -8.672 -10.711 1 86.81 88 TYR B CA 1
ATOM 2292 C C . TYR B 1 88 ? 12.953 -9.102 -12.039 1 86.81 88 TYR B C 1
ATOM 2294 O O . TYR B 1 88 ? 11.727 -9.141 -12.18 1 86.81 88 TYR B O 1
ATOM 2302 N N . TYR B 1 89 ? 13.797 -9.414 -12.953 1 89.69 89 TYR B N 1
ATOM 2303 C CA . TYR B 1 89 ? 13.281 -9.891 -14.234 1 89.69 89 TYR B CA 1
ATOM 2304 C C . TYR B 1 89 ? 12.445 -11.148 -14.047 1 89.69 89 TYR B C 1
ATOM 2306 O O . TYR B 1 89 ? 11.336 -11.242 -14.57 1 89.69 89 TYR B O 1
ATOM 2314 N N . HIS B 1 90 ? 12.93 -12.062 -13.328 1 87.19 90 HIS B N 1
ATOM 2315 C CA . HIS B 1 90 ? 12.234 -13.336 -13.156 1 87.19 90 HIS B CA 1
ATOM 2316 C C . HIS B 1 90 ? 10.961 -13.172 -12.336 1 87.19 90 HIS B C 1
ATOM 2318 O O . HIS B 1 90 ? 9.961 -13.836 -12.594 1 87.19 90 HIS B O 1
ATOM 2324 N N . ILE B 1 91 ? 10.984 -12.344 -11.359 1 86 91 ILE B N 1
ATOM 2325 C CA . ILE B 1 91 ? 9.797 -12.07 -10.562 1 86 91 ILE B CA 1
ATOM 2326 C C . ILE B 1 91 ? 8.711 -11.453 -11.445 1 86 91 ILE B C 1
ATOM 2328 O O . ILE B 1 91 ? 7.574 -11.922 -11.461 1 86 91 ILE B O 1
ATOM 2332 N N . ILE B 1 92 ? 9.078 -10.438 -12.211 1 90.94 92 ILE B N 1
ATOM 2333 C CA . ILE B 1 92 ? 8.125 -9.742 -13.07 1 90.94 92 ILE B CA 1
ATOM 2334 C C . ILE B 1 92 ? 7.609 -10.703 -14.141 1 90.94 92 ILE B C 1
ATOM 2336 O O . ILE B 1 92 ? 6.414 -10.719 -14.445 1 90.94 92 ILE B O 1
ATOM 2340 N N . ASN B 1 93 ? 8.523 -11.445 -14.609 1 89.5 93 ASN B N 1
ATOM 2341 C CA . ASN B 1 93 ? 8.133 -12.406 -15.633 1 89.5 93 ASN B CA 1
ATOM 2342 C C . ASN B 1 93 ? 7.176 -13.461 -15.078 1 89.5 93 ASN B C 1
ATOM 2344 O O . ASN B 1 93 ? 6.277 -13.922 -15.781 1 89.5 93 ASN B O 1
ATOM 2348 N N . PHE B 1 94 ? 7.41 -13.883 -13.945 1 86.81 94 PHE B N 1
ATOM 2349 C CA . PHE B 1 94 ? 6.496 -14.812 -13.281 1 86.81 94 PHE B CA 1
ATOM 2350 C C . PHE B 1 94 ? 5.105 -14.203 -13.148 1 86.81 94 PHE B C 1
ATOM 2352 O O . PHE B 1 94 ? 4.109 -14.836 -13.5 1 86.81 94 PHE B O 1
ATOM 2359 N N . TRP B 1 95 ? 5.066 -12.961 -12.648 1 87.19 95 TRP B N 1
ATOM 2360 C CA . TRP B 1 95 ? 3.793 -12.258 -12.516 1 87.19 95 TRP B CA 1
ATOM 2361 C C . TRP B 1 95 ? 3.121 -12.094 -13.875 1 87.19 95 TRP B C 1
ATOM 2363 O O . TRP B 1 95 ? 1.912 -12.305 -14.008 1 87.19 95 TRP B O 1
ATOM 2373 N N . ASN B 1 96 ? 3.879 -11.789 -14.797 1 89.75 96 ASN B N 1
ATOM 2374 C CA . ASN B 1 96 ? 3.373 -11.508 -16.141 1 89.75 96 ASN B CA 1
ATOM 2375 C C . ASN B 1 96 ? 2.826 -12.766 -16.812 1 89.75 96 ASN B C 1
ATOM 2377 O O . ASN B 1 96 ? 1.825 -12.711 -17.516 1 89.75 96 ASN B O 1
ATOM 2381 N N . ASN B 1 97 ? 3.406 -13.875 -16.578 1 88.75 97 ASN B N 1
ATOM 2382 C CA . ASN B 1 97 ? 3.088 -15.07 -17.344 1 88.75 97 ASN B CA 1
ATOM 2383 C C . ASN B 1 97 ? 2.246 -16.047 -16.547 1 88.75 97 ASN B C 1
ATOM 2385 O O . ASN B 1 97 ? 1.48 -16.828 -17.109 1 88.75 97 ASN B O 1
ATOM 2389 N N . GLU B 1 98 ? 2.373 -16.031 -15.25 1 87.19 98 GLU B N 1
ATOM 2390 C CA . GLU B 1 98 ? 1.802 -17.125 -14.461 1 87.19 98 GLU B CA 1
ATOM 2391 C C . GLU B 1 98 ? 0.784 -16.594 -13.453 1 87.19 98 GLU B C 1
ATOM 2393 O O . GLU B 1 98 ? -0.008 -17.359 -12.906 1 87.19 98 GLU B O 1
ATOM 2398 N N . ALA B 1 99 ? 0.786 -15.352 -13.289 1 91.5 99 ALA B N 1
ATOM 2399 C CA . ALA B 1 99 ? -0.03 -14.82 -12.203 1 91.5 99 ALA B CA 1
ATOM 2400 C C . ALA B 1 99 ? -0.954 -13.711 -12.703 1 91.5 99 ALA B C 1
ATOM 2402 O O . ALA B 1 99 ? -1.051 -12.648 -12.086 1 91.5 99 ALA B O 1
ATOM 2403 N N . GLU B 1 100 ? -1.572 -13.984 -13.82 1 92.75 100 GLU B N 1
ATOM 2404 C CA . GLU B 1 100 ? -2.451 -12.984 -14.43 1 92.75 100 GLU B CA 1
ATOM 2405 C C . GLU B 1 100 ? -3.57 -12.578 -13.469 1 92.75 100 GLU B C 1
ATOM 2407 O O . GLU B 1 100 ? -3.891 -11.398 -13.352 1 92.75 100 GLU B O 1
ATOM 2412 N N . LEU B 1 101 ? -4.188 -13.578 -12.883 1 95.06 101 LEU B N 1
ATOM 2413 C CA . LEU B 1 101 ? -5.27 -13.289 -11.945 1 95.06 101 LEU B CA 1
ATOM 2414 C C . LEU B 1 101 ? -4.785 -12.391 -10.812 1 95.06 101 LEU B C 1
ATOM 2416 O O . LEU B 1 101 ? -5.484 -11.445 -10.43 1 95.06 101 LEU B O 1
ATOM 2420 N N . LEU B 1 102 ? -3.637 -12.633 -10.312 1 93.62 102 LEU B N 1
ATOM 2421 C CA . LEU B 1 102 ? -3.07 -11.812 -9.242 1 93.62 102 LEU B CA 1
ATOM 2422 C C . LEU B 1 102 ? -2.865 -10.375 -9.703 1 93.62 102 LEU B C 1
ATOM 2424 O O . LEU B 1 102 ? -3.17 -9.438 -8.969 1 93.62 102 LEU B O 1
ATOM 2428 N N . LEU B 1 103 ? -2.4 -10.234 -10.891 1 94.38 103 LEU B N 1
ATOM 2429 C CA . LEU B 1 103 ? -2.172 -8.906 -11.438 1 94.38 103 LEU B CA 1
ATOM 2430 C C . LEU B 1 103 ? -3.48 -8.125 -11.539 1 94.38 103 LEU B C 1
ATOM 2432 O O . LEU B 1 103 ? -3.527 -6.941 -11.211 1 94.38 103 LEU B O 1
ATOM 2436 N N . LEU B 1 104 ? -4.5 -8.766 -11.945 1 95 104 LEU B N 1
ATOM 2437 C CA . LEU B 1 104 ? -5.801 -8.117 -12.055 1 95 104 LEU B CA 1
ATOM 2438 C C . LEU B 1 104 ? -6.328 -7.73 -10.672 1 95 104 LEU B C 1
ATOM 2440 O O . LEU B 1 104 ? -6.895 -6.648 -10.5 1 95 104 LEU B O 1
ATOM 2444 N N . LEU B 1 105 ? -6.121 -8.578 -9.734 1 95.25 105 LEU B N 1
ATOM 2445 C CA . LEU B 1 105 ? -6.617 -8.336 -8.383 1 95.25 105 LEU B CA 1
ATOM 2446 C C . LEU B 1 105 ? -5.848 -7.199 -7.715 1 95.25 105 LEU B C 1
ATOM 2448 O O . LEU B 1 105 ? -6.406 -6.469 -6.891 1 95.25 105 LEU B O 1
ATOM 2452 N N . ILE B 1 106 ? -4.602 -7.027 -8.078 1 93.12 106 ILE B N 1
ATOM 2453 C CA . ILE B 1 106 ? -3.787 -5.973 -7.484 1 93.12 106 ILE B CA 1
ATOM 2454 C C . ILE B 1 106 ? -4.082 -4.645 -8.172 1 93.12 106 ILE B C 1
ATOM 2456 O O . ILE B 1 106 ? -3.852 -3.576 -7.602 1 93.12 106 ILE B O 1
ATOM 2460 N N . SER B 1 107 ? -4.598 -4.672 -9.359 1 93.38 107 SER B N 1
ATOM 2461 C CA . SER B 1 107 ? -4.934 -3.471 -10.117 1 93.38 107 SER B CA 1
ATOM 2462 C C . SER B 1 107 ? -6.184 -2.795 -9.562 1 93.38 107 SER B C 1
ATOM 2464 O O . SER B 1 107 ? -6.742 -3.244 -8.562 1 93.38 107 SER B O 1
ATOM 2466 N N . ASN B 1 108 ? -6.559 -1.717 -10.195 1 88.94 108 ASN B N 1
ATOM 2467 C CA . ASN B 1 108 ? -7.75 -0.979 -9.789 1 88.94 108 ASN B CA 1
ATOM 2468 C C . ASN B 1 108 ? -9.016 -1.816 -9.953 1 88.94 108 ASN B C 1
ATOM 2470 O O . ASN B 1 108 ? -10.07 -1.458 -9.438 1 88.94 108 ASN B O 1
ATOM 2474 N N . ASN B 1 109 ? -8.859 -2.91 -10.594 1 90.56 109 ASN B N 1
ATOM 2475 C CA . ASN B 1 109 ? -10.008 -3.791 -10.781 1 90.56 109 ASN B CA 1
ATOM 2476 C C . ASN B 1 109 ? -10.234 -4.68 -9.555 1 90.56 109 ASN B C 1
ATOM 2478 O O . ASN B 1 109 ? -11.297 -5.289 -9.414 1 90.56 109 ASN B O 1
ATOM 2482 N N . GLY B 1 110 ? -9.258 -4.809 -8.836 1 91.94 110 GLY B N 1
ATOM 2483 C CA . GLY B 1 110 ? -9.445 -5.5 -7.57 1 91.94 110 GLY B CA 1
ATOM 2484 C C . GLY B 1 110 ? -10.242 -4.695 -6.559 1 91.94 110 GLY B C 1
ATOM 2485 O O . GLY B 1 110 ? -10.852 -3.686 -6.906 1 91.94 110 GLY B O 1
ATOM 2486 N N . SER B 1 111 ? -10.469 -5.145 -5.363 1 90.31 111 SER B N 1
ATOM 2487 C CA . SER B 1 111 ? -11.078 -4.395 -4.273 1 90.31 111 SER B CA 1
ATOM 2488 C C . SER B 1 111 ? -10.055 -4.039 -3.203 1 90.31 111 SER B C 1
ATOM 2490 O O . SER B 1 111 ? -9.062 -4.75 -3.025 1 90.31 111 SER B O 1
ATOM 2492 N N . PRO B 1 112 ? -10.25 -2.918 -2.557 1 86.88 112 PRO B N 1
ATOM 2493 C CA . PRO B 1 112 ? -9.32 -2.531 -1.495 1 86.88 112 PRO B CA 1
ATOM 2494 C C . PRO B 1 112 ? -9.125 -3.631 -0.453 1 86.88 112 PRO B C 1
ATOM 2496 O O . PRO B 1 112 ? -8 -3.857 0.009 1 86.88 112 PRO B O 1
ATOM 2499 N N . ASP B 1 113 ? -10.172 -4.309 -0.169 1 86.75 113 ASP B N 1
ATOM 2500 C CA . ASP B 1 113 ? -10.07 -5.387 0.808 1 86.75 113 ASP B CA 1
ATOM 2501 C C . ASP B 1 113 ? -9.195 -6.523 0.284 1 86.75 113 ASP B C 1
ATOM 2503 O O . ASP B 1 113 ? -8.375 -7.074 1.022 1 86.75 113 ASP B O 1
ATOM 2507 N N . VAL B 1 114 ? -9.367 -6.871 -0.938 1 90.81 114 VAL B N 1
ATOM 2508 C CA . VAL B 1 114 ? -8.586 -7.93 -1.569 1 90.81 114 VAL B CA 1
ATOM 2509 C C . VAL B 1 114 ? -7.117 -7.516 -1.641 1 90.81 114 VAL B C 1
ATOM 2511 O O . VAL B 1 114 ? -6.227 -8.305 -1.323 1 90.81 114 VAL B O 1
ATOM 2514 N N . GLN B 1 115 ? -6.879 -6.285 -1.996 1 91.31 115 GLN B N 1
ATOM 2515 C CA . GLN B 1 115 ? -5.512 -5.785 -2.123 1 91.31 115 GLN B CA 1
ATOM 2516 C C . GLN B 1 115 ? -4.805 -5.766 -0.771 1 91.31 115 GLN B C 1
ATOM 2518 O O . GLN B 1 115 ? -3.629 -6.121 -0.675 1 91.31 115 GLN B O 1
ATOM 2523 N N . ASN B 1 116 ? -5.543 -5.387 0.231 1 86.94 116 ASN B N 1
ATOM 2524 C CA . ASN B 1 116 ? -4.98 -5.398 1.577 1 86.94 116 ASN B CA 1
ATOM 2525 C C . ASN B 1 116 ? -4.609 -6.812 2.018 1 86.94 116 ASN B C 1
ATOM 2527 O O . ASN B 1 116 ? -3.57 -7.02 2.645 1 86.94 116 ASN B O 1
ATOM 2531 N N . GLN B 1 117 ? -5.422 -7.707 1.724 1 87.19 117 GLN B N 1
ATOM 2532 C CA . GLN B 1 117 ? -5.152 -9.102 2.055 1 87.19 117 GLN B CA 1
ATOM 2533 C C . GLN B 1 117 ? -3.939 -9.625 1.291 1 87.19 117 GLN B C 1
ATOM 2535 O O . GLN B 1 117 ? -3.119 -10.359 1.844 1 87.19 117 GLN B O 1
ATOM 2540 N N . LEU B 1 118 ? -3.896 -9.289 0.025 1 90.31 118 LEU B N 1
ATOM 2541 C CA . LEU B 1 118 ? -2.77 -9.711 -0.801 1 90.31 118 LEU B CA 1
ATOM 2542 C C . LEU B 1 118 ? -1.46 -9.148 -0.259 1 90.31 118 LEU B C 1
ATOM 2544 O O . LEU B 1 118 ? -0.455 -9.859 -0.193 1 90.31 118 LEU B O 1
ATOM 2548 N N . LYS B 1 119 ? -1.445 -7.945 0.121 1 89.69 119 LYS B N 1
ATOM 2549 C CA . LYS B 1 119 ? -0.257 -7.32 0.694 1 89.69 119 LYS B CA 1
ATOM 2550 C C . LYS B 1 119 ? 0.196 -8.055 1.954 1 89.69 119 LYS B C 1
ATOM 2552 O O . LYS B 1 119 ? 1.389 -8.305 2.139 1 89.69 119 LYS B O 1
ATOM 2557 N N . LYS B 1 120 ? -0.744 -8.391 2.771 1 87.75 120 LYS B N 1
ATOM 2558 C CA . LYS B 1 120 ? -0.428 -9.125 3.994 1 87.75 120 LYS B CA 1
ATOM 2559 C C . LYS B 1 120 ? 0.183 -10.484 3.68 1 87.75 120 LYS B C 1
ATOM 2561 O O . LYS B 1 120 ? 1.126 -10.914 4.348 1 87.75 120 LYS B O 1
ATOM 2566 N N . THR B 1 121 ? -0.427 -11.125 2.736 1 86.81 121 THR B N 1
ATOM 2567 C CA . THR B 1 121 ? 0.082 -12.43 2.334 1 86.81 121 THR B CA 1
ATOM 2568 C C . THR B 1 121 ? 1.499 -12.312 1.78 1 86.81 121 THR B C 1
ATOM 2570 O O . THR B 1 121 ? 2.359 -13.141 2.08 1 86.81 121 THR B O 1
ATOM 2573 N N . LEU B 1 122 ? 1.707 -11.281 0.989 1 86.94 122 LEU B N 1
ATOM 2574 C CA . LEU B 1 122 ? 3.039 -11.039 0.446 1 86.94 122 LEU B CA 1
ATOM 2575 C C . LEU B 1 122 ? 4.043 -10.781 1.564 1 86.94 122 LEU B C 1
ATOM 2577 O O . LEU B 1 122 ? 5.16 -11.297 1.533 1 86.94 122 LEU B O 1
ATOM 2581 N N . GLN B 1 123 ? 3.678 -10.016 2.455 1 89.56 123 GLN B N 1
ATOM 2582 C CA . GLN B 1 123 ? 4.543 -9.688 3.586 1 89.56 123 GLN B CA 1
ATOM 2583 C C . GLN B 1 123 ? 4.895 -10.945 4.383 1 89.56 123 GLN B C 1
ATOM 2585 O O . GLN B 1 123 ? 6.055 -11.148 4.75 1 89.56 123 GLN B O 1
ATOM 2590 N N . TYR B 1 124 ? 3.869 -11.695 4.668 1 89 124 TYR B N 1
ATOM 2591 C CA . TYR B 1 124 ? 4.07 -12.93 5.418 1 89 124 TYR B CA 1
ATOM 2592 C C . TYR B 1 124 ? 5.023 -13.867 4.684 1 89 124 TYR B C 1
ATOM 2594 O O . TYR B 1 124 ? 5.953 -14.406 5.281 1 89 124 TYR B O 1
ATOM 2602 N N . ASN B 1 125 ? 4.789 -14.031 3.48 1 84.94 125 ASN B N 1
ATOM 2603 C CA . ASN B 1 125 ? 5.633 -14.914 2.676 1 84.94 125 ASN B CA 1
ATOM 2604 C C . ASN B 1 125 ? 7.062 -14.391 2.586 1 84.94 125 ASN B C 1
ATOM 2606 O O . ASN B 1 125 ? 8.023 -15.156 2.668 1 84.94 125 ASN B O 1
ATOM 2610 N N . ALA B 1 126 ? 7.199 -13.078 2.322 1 86.06 126 ALA B N 1
ATOM 2611 C CA . ALA B 1 126 ? 8.523 -12.461 2.262 1 86.06 126 ALA B CA 1
ATOM 2612 C C . ALA B 1 126 ? 9.297 -12.688 3.561 1 86.06 126 ALA B C 1
ATOM 2614 O O . ALA B 1 126 ? 10.492 -12.969 3.537 1 86.06 126 ALA B O 1
ATOM 2615 N N . GLU B 1 127 ? 8.625 -12.602 4.594 1 88.62 127 GLU B N 1
ATOM 2616 C CA . GLU B 1 127 ? 9.258 -12.773 5.898 1 88.62 127 GLU B CA 1
ATOM 2617 C C . GLU B 1 127 ? 9.703 -14.219 6.113 1 88.62 127 GLU B C 1
ATOM 2619 O O . GLU B 1 127 ? 10.805 -14.477 6.598 1 88.62 127 GLU B O 1
ATOM 2624 N N . LYS B 1 128 ? 8.906 -15.133 5.707 1 87.88 128 LYS B N 1
ATOM 2625 C CA . LYS B 1 128 ? 9.133 -16.531 6.043 1 87.88 128 LYS B CA 1
ATOM 2626 C C . LYS B 1 128 ? 9.984 -17.219 4.977 1 87.88 128 LYS B C 1
ATOM 2628 O O . LYS B 1 128 ? 10.828 -18.062 5.297 1 87.88 128 LYS B O 1
ATOM 2633 N N . ASN B 1 129 ? 9.805 -16.766 3.76 1 83.69 129 ASN B N 1
ATOM 2634 C CA . ASN B 1 129 ? 10.359 -17.594 2.689 1 83.69 129 ASN B CA 1
ATOM 2635 C C . ASN B 1 129 ? 11.383 -16.812 1.863 1 83.69 129 ASN B C 1
ATOM 2637 O O . ASN B 1 129 ? 12.078 -17.406 1.029 1 83.69 129 ASN B O 1
ATOM 2641 N N . VAL B 1 130 ? 11.477 -15.531 2.072 1 81.62 130 VAL B N 1
ATOM 2642 C CA . VAL B 1 130 ? 12.391 -14.75 1.246 1 81.62 130 VAL B CA 1
ATOM 2643 C C . VAL B 1 130 ? 13.5 -14.164 2.115 1 81.62 130 VAL B C 1
ATOM 2645 O O . VAL B 1 130 ? 14.68 -14.328 1.812 1 81.62 130 VAL B O 1
ATOM 2648 N N . PHE B 1 131 ? 13.125 -13.633 3.225 1 85.12 131 PHE B N 1
ATOM 2649 C CA . PHE B 1 131 ? 14.039 -12.883 4.07 1 85.12 131 PHE B CA 1
ATOM 2650 C C . PHE B 1 131 ? 15.219 -13.75 4.5 1 85.12 131 PHE B C 1
ATOM 2652 O O . PHE B 1 131 ? 16.359 -13.297 4.488 1 85.12 131 PHE B O 1
ATOM 2659 N N . PRO B 1 132 ? 15 -15 4.883 1 84.06 132 PRO B N 1
ATOM 2660 C CA . PRO B 1 132 ? 16.109 -15.828 5.355 1 84.06 132 PRO B CA 1
ATOM 2661 C C . PRO B 1 132 ? 17.203 -16 4.305 1 84.06 132 PRO B C 1
ATOM 2663 O O . PRO B 1 132 ? 18.328 -16.391 4.637 1 84.06 132 PRO B O 1
ATOM 2666 N N . TYR B 1 133 ? 16.906 -15.68 3.15 1 80.12 133 TYR B N 1
ATOM 2667 C CA . TYR B 1 133 ? 17.875 -15.883 2.074 1 80.12 133 TYR B CA 1
ATOM 2668 C C . TYR B 1 133 ? 18.516 -14.555 1.66 1 80.12 133 TYR B C 1
ATOM 2670 O O . TYR B 1 133 ? 19.281 -14.508 0.704 1 80.12 133 TYR B O 1
ATOM 2678 N N . THR B 1 134 ? 18.062 -13.492 2.381 1 77.81 134 THR B N 1
ATOM 2679 C CA . THR B 1 134 ? 18.719 -12.203 2.168 1 77.81 134 THR B CA 1
ATOM 2680 C C . THR B 1 134 ? 19.984 -12.094 3.018 1 77.81 134 THR B C 1
ATOM 2682 O O . THR B 1 134 ? 20.188 -12.891 3.928 1 77.81 134 THR B O 1
ATOM 2685 N N . LYS B 1 135 ? 20.984 -11.305 2.688 1 74.25 135 LYS B N 1
ATOM 2686 C CA . LYS B 1 135 ? 22.234 -11.133 3.422 1 74.25 135 LYS B CA 1
ATOM 2687 C C . LYS B 1 135 ? 22.062 -10.203 4.613 1 74.25 135 LYS B C 1
ATOM 2689 O O . LYS B 1 135 ? 22.969 -9.453 4.973 1 74.25 135 LYS B O 1
ATOM 2694 N N . LYS B 1 136 ? 20.891 -10.156 5.203 1 80.75 136 LYS B N 1
ATOM 2695 C CA . LYS B 1 136 ? 20.609 -9.234 6.301 1 80.75 136 LYS B CA 1
ATOM 2696 C C . LYS B 1 136 ? 20.406 -9.984 7.613 1 80.75 136 LYS B C 1
ATOM 2698 O O . LYS B 1 136 ? 19.469 -9.688 8.367 1 80.75 136 LYS B O 1
ATOM 2703 N N . SER B 1 137 ? 21.281 -10.883 7.727 1 76.12 137 SER B N 1
ATOM 2704 C CA . SER B 1 137 ? 21.203 -11.727 8.914 1 76.12 137 SER B CA 1
ATOM 2705 C C . SER B 1 137 ? 21.5 -10.93 10.18 1 76.12 137 SER B C 1
ATOM 2707 O O . SER B 1 137 ? 21.156 -11.352 11.281 1 76.12 137 SER B O 1
ATOM 2709 N N . HIS B 1 138 ? 22.016 -9.75 10.039 1 84.25 138 HIS B N 1
ATOM 2710 C CA . HIS B 1 138 ? 22.422 -8.961 11.203 1 84.25 138 HIS B CA 1
ATOM 2711 C C . HIS B 1 138 ? 21.266 -8.102 11.711 1 84.25 138 HIS B C 1
ATOM 2713 O O . HIS B 1 138 ? 21.391 -7.441 12.742 1 84.25 138 HIS B O 1
ATOM 2719 N N . PHE B 1 139 ? 20.172 -8.117 11.039 1 89.94 139 PHE B N 1
ATOM 2720 C CA . PHE B 1 139 ? 19.016 -7.328 11.445 1 89.94 139 PHE B CA 1
ATOM 2721 C C . PHE B 1 139 ? 18.391 -7.895 12.719 1 89.94 139 PHE B C 1
ATOM 2723 O O . PHE B 1 139 ? 18.266 -9.117 12.867 1 89.94 139 PHE B O 1
ATOM 2730 N N . SER B 1 140 ? 18.094 -6.957 13.586 1 92.25 140 SER B N 1
ATOM 2731 C CA . SER B 1 140 ? 17.266 -7.348 14.719 1 92.25 140 SER B CA 1
ATOM 2732 C C . SER B 1 140 ? 15.875 -7.785 14.25 1 92.25 140 SER B C 1
ATOM 2734 O O . SER B 1 140 ? 15.523 -7.613 13.086 1 92.25 140 SER B O 1
ATOM 2736 N N . GLU B 1 141 ? 15.047 -8.375 15.164 1 91.25 141 GLU B N 1
ATOM 2737 C CA . GLU B 1 141 ? 13.695 -8.805 14.828 1 91.25 141 GLU B CA 1
ATOM 2738 C C . GLU B 1 141 ? 12.844 -7.637 14.336 1 91.25 141 GLU B C 1
ATOM 2740 O O . GLU B 1 141 ? 12.102 -7.773 13.359 1 91.25 141 GLU B O 1
ATOM 2745 N N . LYS B 1 142 ? 13.055 -6.488 15.023 1 93.31 142 LYS B N 1
ATOM 2746 C CA . LYS B 1 142 ? 12.312 -5.293 14.641 1 93.31 142 LYS B CA 1
ATOM 2747 C C . LYS B 1 142 ? 12.75 -4.789 13.266 1 93.31 142 LYS B C 1
ATOM 2749 O O . LYS B 1 142 ? 11.914 -4.434 12.438 1 93.31 142 LYS B O 1
ATOM 2754 N N . GLU B 1 143 ? 14 -4.762 13.078 1 92.94 143 GLU B N 1
ATOM 2755 C CA . GLU B 1 143 ? 14.539 -4.316 11.797 1 92.94 143 GLU B CA 1
ATOM 2756 C C . GLU B 1 143 ? 14.086 -5.23 10.656 1 92.94 143 GLU B C 1
ATOM 2758 O O . GLU B 1 143 ? 13.711 -4.754 9.586 1 92.94 143 GLU B O 1
ATOM 2763 N N . ARG B 1 144 ? 14.125 -6.52 10.922 1 91.62 144 ARG B N 1
ATOM 2764 C CA . ARG B 1 144 ? 13.664 -7.496 9.945 1 91.62 144 ARG B CA 1
ATOM 2765 C C . ARG B 1 144 ? 12.195 -7.273 9.594 1 91.62 144 ARG B C 1
ATOM 2767 O O . ARG B 1 144 ? 11.828 -7.301 8.414 1 91.62 144 ARG B O 1
ATOM 2774 N N . HIS B 1 145 ? 11.445 -7.094 10.594 1 93.5 145 HIS B N 1
ATOM 2775 C CA . HIS B 1 145 ? 10.008 -6.895 10.406 1 93.5 145 HIS B CA 1
ATOM 2776 C C . HIS B 1 145 ? 9.727 -5.672 9.539 1 93.5 145 HIS B C 1
ATOM 2778 O O . HIS B 1 145 ? 9.008 -5.762 8.547 1 93.5 145 HIS B O 1
ATOM 2784 N N . TYR B 1 146 ? 10.32 -4.516 9.812 1 94.19 146 TYR B N 1
ATOM 2785 C CA . TYR B 1 146 ? 10.07 -3.287 9.062 1 94.19 146 TYR B CA 1
ATOM 2786 C C . TYR B 1 146 ? 10.672 -3.373 7.664 1 94.19 146 TYR B C 1
ATOM 2788 O O . TYR B 1 146 ? 10.141 -2.781 6.719 1 94.19 146 TYR B O 1
ATOM 2796 N N . PHE B 1 147 ? 11.742 -4.137 7.547 1 92.62 147 PHE B N 1
ATOM 2797 C CA . PHE B 1 147 ? 12.328 -4.336 6.227 1 92.62 147 PHE B CA 1
ATOM 2798 C C . PHE B 1 147 ? 11.352 -5.062 5.309 1 92.62 147 PHE B C 1
ATOM 2800 O O . PHE B 1 147 ? 11.164 -4.668 4.156 1 92.62 147 PHE B O 1
ATOM 2807 N N . VAL B 1 148 ? 10.773 -6.078 5.836 1 92.5 148 VAL B N 1
ATOM 2808 C CA . VAL B 1 148 ? 9.82 -6.867 5.062 1 92.5 148 VAL B CA 1
ATOM 2809 C C . VAL B 1 148 ? 8.609 -6.008 4.707 1 92.5 148 VAL B C 1
ATOM 2811 O O . VAL B 1 148 ? 8.102 -6.07 3.582 1 92.5 148 VAL B O 1
ATOM 2814 N N . VAL B 1 149 ? 8.117 -5.223 5.641 1 94.19 149 VAL B N 1
ATOM 2815 C CA . VAL B 1 149 ? 7.008 -4.305 5.395 1 94.19 149 VAL B CA 1
ATOM 2816 C C . VAL B 1 149 ? 7.383 -3.326 4.285 1 94.19 149 VAL B C 1
ATOM 2818 O O . VAL B 1 149 ? 6.613 -3.123 3.342 1 94.19 149 VAL B O 1
ATOM 2821 N N . PHE B 1 150 ? 8.539 -2.748 4.398 1 92.31 150 PHE B N 1
ATOM 2822 C CA . PHE B 1 150 ? 9.062 -1.805 3.418 1 92.31 150 PHE B CA 1
ATOM 2823 C C . PHE B 1 150 ? 9.07 -2.42 2.023 1 92.31 150 PHE B C 1
ATOM 2825 O O . PHE B 1 150 ? 8.461 -1.877 1.097 1 92.31 150 PHE B O 1
ATOM 2832 N N . LEU B 1 151 ? 9.734 -3.514 1.896 1 89.44 151 LEU B N 1
ATOM 2833 C CA . LEU B 1 151 ? 9.969 -4.137 0.597 1 89.44 151 LEU B CA 1
ATOM 2834 C C . LEU B 1 151 ? 8.656 -4.625 -0.013 1 89.44 151 LEU B C 1
ATOM 2836 O O . LEU B 1 151 ? 8.43 -4.469 -1.215 1 89.44 151 LEU B O 1
ATOM 2840 N N . SER B 1 152 ? 7.82 -5.227 0.769 1 91.31 152 SER B N 1
ATOM 2841 C CA . SER B 1 152 ? 6.555 -5.746 0.259 1 91.31 152 SER B CA 1
ATOM 2842 C C . SER B 1 152 ? 5.664 -4.625 -0.262 1 91.31 152 SER B C 1
ATOM 2844 O O . SER B 1 152 ? 5.043 -4.754 -1.319 1 91.31 152 SER B O 1
ATOM 2846 N N . ASN B 1 153 ? 5.594 -3.551 0.464 1 92.69 153 ASN B N 1
ATOM 2847 C CA . ASN B 1 153 ? 4.793 -2.418 0.013 1 92.69 153 ASN B CA 1
ATOM 2848 C C . ASN B 1 153 ? 5.379 -1.781 -1.243 1 92.69 153 ASN B C 1
ATOM 2850 O O . ASN B 1 153 ? 4.641 -1.402 -2.154 1 92.69 153 ASN B O 1
ATOM 2854 N N . ALA B 1 154 ? 6.648 -1.622 -1.242 1 91.88 154 ALA B N 1
ATOM 2855 C CA . ALA B 1 154 ? 7.32 -1.02 -2.391 1 91.88 154 ALA B CA 1
ATOM 2856 C C . ALA B 1 154 ? 7.078 -1.833 -3.658 1 91.88 154 ALA B C 1
ATOM 2858 O O . ALA B 1 154 ? 6.66 -1.287 -4.684 1 91.88 154 ALA B O 1
ATOM 2859 N N . ILE B 1 155 ? 7.281 -3.135 -3.564 1 89.5 155 ILE B N 1
ATOM 2860 C CA . ILE B 1 155 ? 7.137 -4.016 -4.719 1 89.5 155 ILE B CA 1
ATOM 2861 C C . ILE B 1 155 ? 5.672 -4.074 -5.145 1 89.5 155 ILE B C 1
ATOM 2863 O O . ILE B 1 155 ? 5.359 -3.996 -6.332 1 89.5 155 ILE B O 1
ATOM 2867 N N . PHE B 1 156 ? 4.863 -4.18 -4.172 1 92.06 156 PHE B N 1
ATOM 2868 C CA . PHE B 1 156 ? 3.436 -4.152 -4.465 1 92.06 156 PHE B CA 1
ATOM 2869 C C . PHE B 1 156 ? 3.066 -2.885 -5.23 1 92.06 156 PHE B C 1
ATOM 2871 O O . PHE B 1 156 ? 2.361 -2.945 -6.238 1 92.06 156 PHE B O 1
ATOM 2878 N N . GLY B 1 157 ? 3.484 -1.776 -4.746 1 93.94 157 GLY B N 1
ATOM 2879 C CA . GLY B 1 157 ? 3.191 -0.504 -5.387 1 93.94 157 GLY B CA 1
ATOM 2880 C C . GLY B 1 157 ? 3.674 -0.434 -6.824 1 93.94 157 GLY B C 1
ATOM 2881 O O . GLY B 1 157 ? 2.955 0.045 -7.703 1 93.94 157 GLY B O 1
ATOM 2882 N N . ILE B 1 158 ? 4.871 -0.905 -7.059 1 94.44 158 ILE B N 1
ATOM 2883 C CA . ILE B 1 158 ? 5.453 -0.866 -8.398 1 94.44 158 ILE B CA 1
ATOM 2884 C C . ILE B 1 158 ? 4.641 -1.75 -9.336 1 94.44 158 ILE B C 1
ATOM 2886 O O . ILE B 1 158 ? 4.277 -1.327 -10.438 1 94.44 158 ILE B O 1
ATOM 2890 N N . ILE B 1 159 ? 4.32 -2.939 -8.914 1 93.81 159 ILE B N 1
ATOM 2891 C CA . ILE B 1 159 ? 3.598 -3.881 -9.766 1 93.81 159 ILE B CA 1
ATOM 2892 C C . ILE B 1 159 ? 2.186 -3.363 -10.023 1 93.81 159 ILE B C 1
ATOM 2894 O O . ILE B 1 159 ? 1.684 -3.447 -11.148 1 93.81 159 ILE B O 1
ATOM 2898 N N . GLN B 1 160 ? 1.591 -2.885 -9.016 1 94.62 160 GLN B N 1
ATOM 2899 C CA . GLN B 1 160 ? 0.256 -2.318 -9.18 1 94.62 160 GLN B CA 1
ATOM 2900 C C . GLN B 1 160 ? 0.26 -1.182 -10.195 1 94.62 160 GLN B C 1
ATOM 2902 O O . GLN B 1 160 ? -0.605 -1.125 -11.078 1 94.62 160 GLN B O 1
ATOM 2907 N N . GLU B 1 161 ? 1.211 -0.264 -10.031 1 95.25 161 GLU B N 1
ATOM 2908 C CA . GLU B 1 161 ? 1.335 0.838 -10.984 1 95.25 161 GLU B CA 1
ATOM 2909 C C . GLU B 1 161 ? 1.548 0.322 -12.398 1 95.25 161 GLU B C 1
ATOM 2911 O O . GLU B 1 161 ? 0.932 0.818 -13.344 1 95.25 161 GLU B O 1
ATOM 2916 N N . TRP B 1 162 ? 2.371 -0.659 -12.555 1 96.5 162 TRP B N 1
ATOM 2917 C CA . TRP B 1 162 ? 2.689 -1.273 -13.836 1 96.5 162 TRP B CA 1
ATOM 2918 C C . TRP B 1 162 ? 1.437 -1.844 -14.492 1 96.5 162 TRP B C 1
ATOM 2920 O O . TRP B 1 162 ? 1.156 -1.562 -15.664 1 96.5 162 TRP B O 1
ATOM 2930 N N . VAL B 1 163 ? 0.654 -2.525 -13.773 1 95.06 163 VAL B N 1
ATOM 2931 C CA . VAL B 1 163 ? -0.549 -3.156 -14.305 1 95.06 163 VAL B CA 1
ATOM 2932 C C . VAL B 1 163 ? -1.604 -2.092 -14.602 1 95.06 163 VAL B C 1
ATOM 2934 O O . VAL B 1 163 ? -2.264 -2.137 -15.641 1 95.06 163 VAL B O 1
ATOM 2937 N N . ASN B 1 164 ? -1.769 -1.132 -13.727 1 93.94 164 ASN B N 1
ATOM 2938 C CA . ASN B 1 164 ? -2.771 -0.085 -13.898 1 93.94 164 ASN B CA 1
ATOM 2939 C C . ASN B 1 164 ? -2.486 0.769 -15.125 1 93.94 164 ASN B C 1
ATOM 2941 O O . ASN B 1 164 ? -3.406 1.33 -15.727 1 93.94 164 ASN B O 1
ATOM 2945 N N . ASN B 1 165 ? -1.215 0.867 -15.43 1 93.94 165 ASN B N 1
ATOM 2946 C CA . ASN B 1 165 ? -0.849 1.67 -16.594 1 93.94 165 ASN B CA 1
ATOM 2947 C C . ASN B 1 165 ? -0.83 0.834 -17.875 1 93.94 165 ASN B C 1
ATOM 2949 O O . ASN B 1 165 ? -0.246 1.242 -18.875 1 93.94 165 ASN B O 1
ATOM 2953 N N . GLY B 1 166 ? -1.38 -0.343 -17.797 1 92.5 166 GLY B N 1
ATOM 2954 C CA . GLY B 1 166 ? -1.547 -1.184 -18.969 1 92.5 166 GLY B CA 1
ATOM 2955 C C . GLY B 1 166 ? -0.294 -1.956 -19.328 1 92.5 166 GLY B C 1
ATOM 2956 O O . GLY B 1 166 ? -0.051 -2.236 -20.516 1 92.5 166 GLY B O 1
ATOM 2957 N N . GLN B 1 167 ? 0.605 -2.123 -18.344 1 94.81 167 GLN B N 1
ATOM 2958 C CA . GLN B 1 167 ? 1.841 -2.867 -18.562 1 94.81 167 GLN B CA 1
ATOM 2959 C C . GLN B 1 167 ? 2.584 -2.352 -19.781 1 94.81 167 GLN B C 1
ATOM 2961 O O . GLN B 1 167 ? 2.947 -3.131 -20.672 1 94.81 167 GLN B O 1
ATOM 2966 N N . GLN B 1 168 ? 2.789 -1.078 -19.812 1 95.12 168 GLN B N 1
ATOM 2967 C CA . GLN B 1 168 ? 3.418 -0.404 -20.953 1 95.12 168 GLN B CA 1
ATOM 2968 C C . GLN B 1 168 ? 4.883 -0.803 -21.078 1 95.12 168 GLN B C 1
ATOM 2970 O O . GLN B 1 168 ? 5.422 -0.854 -22.188 1 95.12 168 GLN B O 1
ATOM 2975 N N . GLU B 1 169 ? 5.539 -1.121 -20 1 95.69 169 GLU B N 1
ATOM 2976 C CA . GLU B 1 169 ? 6.922 -1.592 -20.016 1 95.69 169 GLU B CA 1
ATOM 2977 C C . GLU B 1 169 ? 6.988 -3.109 -20.156 1 95.69 169 GLU B C 1
ATOM 2979 O O . GLU B 1 169 ? 6.18 -3.83 -19.562 1 95.69 169 GLU B O 1
ATOM 2984 N N . THR B 1 170 ? 7.938 -3.578 -20.891 1 94.56 170 THR B N 1
ATOM 2985 C CA . THR B 1 170 ? 8.211 -5.012 -20.891 1 94.56 170 THR B CA 1
ATOM 2986 C C . THR B 1 170 ? 8.812 -5.457 -19.562 1 94.56 170 THR B C 1
ATOM 2988 O O . THR B 1 170 ? 9.312 -4.629 -18.797 1 94.56 170 THR B O 1
ATOM 2991 N N . PRO B 1 171 ? 8.703 -6.738 -19.266 1 93.94 171 PRO B N 1
ATOM 2992 C CA . PRO B 1 171 ? 9.383 -7.223 -18.062 1 93.94 171 PRO B CA 1
ATOM 2993 C C . PRO B 1 171 ? 10.852 -6.824 -18.016 1 93.94 171 PRO B C 1
ATOM 2995 O O . PRO B 1 171 ? 11.367 -6.484 -16.938 1 93.94 171 PRO B O 1
ATOM 2998 N N . GLU B 1 172 ? 11.531 -6.852 -19.109 1 94.19 172 GLU B N 1
ATOM 2999 C CA . GLU B 1 172 ? 12.938 -6.449 -19.188 1 94.19 172 GLU B CA 1
ATOM 3000 C C . GLU B 1 172 ? 13.102 -4.969 -18.844 1 94.19 172 GLU B C 1
ATOM 3002 O O . GLU B 1 172 ? 13.977 -4.602 -18.062 1 94.19 172 GLU B O 1
ATOM 3007 N N . GLU B 1 173 ? 12.289 -4.137 -19.422 1 95 173 GLU B N 1
ATOM 3008 C CA . GLU B 1 173 ? 12.344 -2.701 -19.172 1 95 173 GLU B CA 1
ATOM 3009 C C . GLU B 1 173 ? 12.055 -2.393 -17.703 1 95 173 GLU B C 1
ATOM 3011 O O . GLU B 1 173 ? 12.781 -1.62 -17.062 1 95 173 GLU B O 1
ATOM 3016 N N . LEU B 1 174 ? 10.977 -2.979 -17.172 1 95.56 174 LEU B N 1
ATOM 3017 C CA . LEU B 1 174 ? 10.602 -2.734 -15.781 1 95.56 174 LEU B CA 1
ATOM 3018 C C . LEU B 1 174 ? 11.688 -3.227 -14.828 1 95.56 174 LEU B C 1
ATOM 3020 O O . LEU B 1 174 ? 11.992 -2.566 -13.836 1 95.56 174 LEU B O 1
ATOM 3024 N N . SER B 1 175 ? 12.219 -4.414 -15.164 1 93.12 175 SER B N 1
ATOM 3025 C CA . SER B 1 175 ? 13.297 -4.949 -14.336 1 93.12 175 SER B CA 1
ATOM 3026 C C . SER B 1 175 ? 14.492 -4 -14.312 1 93.12 175 SER B C 1
ATOM 3028 O O . SER B 1 175 ? 15.133 -3.824 -13.273 1 93.12 175 SER B O 1
ATOM 3030 N N . THR B 1 176 ? 14.859 -3.42 -15.414 1 92.56 176 THR B N 1
ATOM 3031 C CA . THR B 1 176 ? 15.961 -2.463 -15.508 1 92.56 176 THR B CA 1
ATOM 3032 C C . THR B 1 176 ? 15.672 -1.228 -14.656 1 92.56 176 THR B C 1
ATOM 3034 O O . THR B 1 176 ? 16.562 -0.723 -13.969 1 92.56 176 THR B O 1
ATOM 3037 N N . ILE B 1 177 ? 14.461 -0.766 -14.719 1 93.19 177 ILE B N 1
ATOM 3038 C CA . ILE B 1 177 ? 14.047 0.386 -13.93 1 93.19 177 ILE B CA 1
ATOM 3039 C C . ILE B 1 177 ? 14.172 0.062 -12.438 1 93.19 177 ILE B C 1
ATOM 3041 O O . ILE B 1 177 ? 14.75 0.842 -11.672 1 93.19 177 ILE B O 1
ATOM 3045 N N . ILE B 1 178 ? 13.68 -1.088 -12.039 1 91.94 178 ILE B N 1
ATOM 3046 C CA . ILE B 1 178 ? 13.719 -1.492 -10.641 1 91.94 178 ILE B CA 1
ATOM 3047 C C . ILE B 1 178 ? 15.164 -1.618 -10.172 1 91.94 178 ILE B C 1
ATOM 3049 O O . ILE B 1 178 ? 15.5 -1.214 -9.062 1 91.94 178 ILE B O 1
ATOM 3053 N N . HIS B 1 179 ? 16.016 -2.141 -10.984 1 87.94 179 HIS B N 1
ATOM 3054 C CA . HIS B 1 179 ? 17.438 -2.271 -10.648 1 87.94 179 HIS B CA 1
ATOM 3055 C C . HIS B 1 179 ? 18.062 -0.909 -10.375 1 87.94 179 HIS B C 1
ATOM 3057 O O . HIS B 1 179 ? 18.953 -0.79 -9.531 1 87.94 179 HIS B O 1
ATOM 3063 N N . LYS B 1 180 ? 17.672 0.036 -11.133 1 87.19 180 LYS B N 1
ATOM 3064 C CA . LYS B 1 180 ? 18.188 1.385 -10.945 1 87.19 180 LYS B CA 1
ATOM 3065 C C . LYS B 1 180 ? 17.703 1.987 -9.633 1 87.19 180 LYS B C 1
ATOM 3067 O O . LYS B 1 180 ? 18.438 2.744 -8.984 1 87.19 180 LYS B O 1
ATOM 3072 N N . ILE B 1 181 ? 16.484 1.649 -9.312 1 87.06 181 ILE B N 1
ATOM 3073 C CA . ILE B 1 181 ? 15.836 2.227 -8.141 1 87.06 181 ILE B CA 1
ATOM 3074 C C . ILE B 1 181 ? 16.328 1.514 -6.879 1 87.06 181 ILE B C 1
ATOM 3076 O O . ILE B 1 181 ? 16.656 2.16 -5.883 1 87.06 181 ILE B O 1
ATOM 3080 N N . ILE B 1 182 ? 16.297 0.183 -6.949 1 81.38 182 ILE B N 1
ATOM 3081 C CA . ILE B 1 182 ? 16.641 -0.629 -5.785 1 81.38 182 ILE B CA 1
ATOM 3082 C C . ILE B 1 182 ? 18.109 -1.012 -5.836 1 81.38 182 ILE B C 1
ATOM 3084 O O . ILE B 1 182 ? 18.516 -1.863 -6.633 1 81.38 182 ILE B O 1
ATOM 3088 N N . PRO B 1 183 ? 18.797 -0.37 -4.965 1 71.38 183 PRO B N 1
ATOM 3089 C CA . PRO B 1 183 ? 20.219 -0.728 -4.98 1 71.38 183 PRO B CA 1
ATOM 3090 C C . PRO B 1 183 ? 20.453 -2.188 -4.609 1 71.38 183 PRO B C 1
ATOM 3092 O O . PRO B 1 183 ? 19.656 -2.791 -3.895 1 71.38 183 PRO B O 1
ATOM 3095 N N . ASP B 1 184 ? 21.516 -2.697 -5.121 1 66.19 184 ASP B N 1
ATOM 3096 C CA . ASP B 1 184 ? 21.906 -4.078 -4.859 1 66.19 184 ASP B CA 1
ATOM 3097 C C . ASP B 1 184 ? 22.031 -4.336 -3.357 1 66.19 184 ASP B C 1
ATOM 3099 O O . ASP B 1 184 ? 21.828 -5.461 -2.896 1 66.19 184 A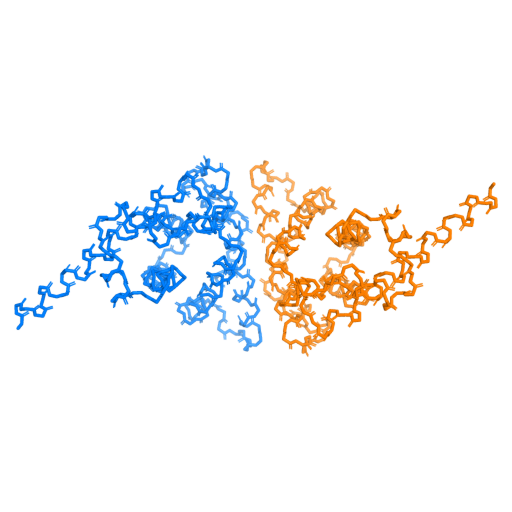SP B O 1
ATOM 3103 N N . SER B 1 185 ? 22.281 -3.283 -2.668 1 66.81 185 SER B N 1
ATOM 3104 C CA . SER B 1 185 ? 22.516 -3.428 -1.235 1 66.81 185 SER B CA 1
ATOM 3105 C C . SER B 1 185 ? 21.219 -3.688 -0.485 1 66.81 185 SER B C 1
ATOM 3107 O O . SER B 1 185 ? 21.234 -4.145 0.661 1 66.81 185 SER B O 1
ATOM 3109 N N . LEU B 1 186 ? 20.141 -3.438 -1.095 1 69.38 186 LEU B N 1
ATOM 3110 C CA . LEU B 1 186 ? 18.875 -3.641 -0.406 1 69.38 186 LEU B CA 1
ATOM 3111 C C . LEU B 1 186 ? 18.562 -5.125 -0.26 1 69.38 186 LEU B C 1
ATOM 3113 O O . LEU B 1 186 ? 18.047 -5.559 0.771 1 69.38 186 LEU B O 1
ATOM 3117 N N . LEU B 1 187 ? 18.812 -5.887 -1.252 1 64.75 187 LEU B N 1
ATOM 3118 C CA . LEU B 1 187 ? 18.5 -7.312 -1.184 1 64.75 187 LEU B CA 1
ATOM 3119 C C . LEU B 1 187 ? 19.766 -8.133 -0.944 1 64.75 187 LEU B C 1
ATOM 3121 O O . LEU B 1 187 ? 19.688 -9.328 -0.646 1 64.75 187 LEU B O 1
ATOM 3125 N N . GLY B 1 188 ? 20.984 -7.48 -1.047 1 61.41 188 GLY B N 1
ATOM 3126 C CA . GLY B 1 188 ? 22.234 -8.203 -0.872 1 61.41 188 GLY B CA 1
ATOM 3127 C C . GLY B 1 188 ? 22.844 -8.016 0.505 1 61.41 188 GLY B C 1
ATOM 3128 O O . GLY B 1 188 ? 22.469 -7.102 1.239 1 61.41 188 GLY B O 1
#

Radius of gyration: 23.04 Å; Cα contacts (8 Å, |Δi|>4): 377; chains: 2; bounding box: 48×88×41 Å

Nearest PDB structures (foldseek):
  5f27-assembly1_A-2  TM=6.374E-01  e=4.447E-04  Mycobacterium tuberculosis CDC1551
  6ho0-assembly1_A-2  TM=5.749E-01  e=3.833E-04  Mycobacterium tuberculosis H37Rv
  6hs0-assembly1_A  TM=5.907E-01  e=1.140E-03  Mycobacterium tuberculosis H37Rv
  6ho6-assembly1_A  TM=5.736E-01  e=5.422E-04  Mycobacterium tuberculosis CDC1551
  2qib-assembly1_B  TM=6.052E-01  e=7.489E-03  Streptomyces coelicolor A3(2)

pLDDT: mean 88.51, std 9.07, range [55.75, 98.12]

Foldseek 3Di:
DVVVVVVVVVLVLLLVLLLVQLLVVLVPAAPVPDAPVSSCVSSVHDPVVVVVNAVGVLRSLVVVLVVLLVVLLVVLLVCLVPPVLCNQLVSVVCCVPPVSSVLSCLEPRHDPVSVVVSLVSQLVSCLPRPLVSFPVPVDDPVRSSVLSNVVSVVVSVLSRVCVNVVVPDDSVRSSVVVPVVDDPVSRD/DVVVVVVVVVLVLLLVLLLVQLLVVLVPAAPVPDAPVSSCVRSVHDPVVVVVNAVGVLRSLVVVLVVLLVVLLVVLLVCLVPPVLCNQLVSVVCCVPPVSSVLSCLEPRHDPVSVVVSLVSQLVCCLPRPLVSFPVPVDDPVRSSVLSNVVSVVVSVLSRVCVNVVVPDDSVRSSVVVPVVDDPVSRD

Solvent-accessible surface area (backbone atoms only — not comparable to full-atom values): 19768 Å² total; per-residue (Å²): 106,68,64,58,47,47,51,49,48,51,48,51,49,51,52,51,33,44,50,52,21,46,42,60,48,46,76,76,40,41,46,83,76,58,47,68,66,58,35,23,64,67,36,71,49,51,70,70,62,48,54,73,78,24,90,45,72,64,48,47,51,50,53,50,48,55,55,52,49,53,56,49,39,55,52,51,46,55,27,59,75,74,38,56,92,45,39,54,35,53,53,43,42,43,42,68,74,73,29,54,58,58,50,46,38,53,19,85,32,22,38,59,68,56,37,53,51,49,50,51,50,47,28,52,45,37,52,70,54,40,46,81,68,35,66,59,78,82,49,50,75,67,46,47,51,48,42,31,39,24,52,40,29,16,53,48,36,40,52,27,51,39,49,62,61,65,50,78,58,50,50,66,55,47,26,52,44,47,55,72,57,49,55,68,67,69,65,70,105,67,64,57,48,48,51,48,49,52,48,50,49,50,52,50,32,44,50,51,20,46,42,60,48,45,75,77,38,41,46,82,76,58,47,68,66,57,36,23,63,67,37,70,50,50,70,68,60,48,55,72,76,24,90,46,72,65,48,47,50,51,54,50,48,54,55,52,50,54,56,49,39,56,51,50,46,56,26,59,74,74,39,57,92,46,37,54,35,52,52,44,42,42,42,69,74,72,29,53,58,57,49,45,38,53,18,85,32,23,37,59,69,57,38,53,51,50,51,50,52,47,28,52,45,37,53,71,54,40,47,80,68,33,67,60,77,83,50,49,74,66,46,45,51,49,42,33,40,24,52,41,29,17,52,48,36,41,52,27,52,38,48,63,62,66,49,77,58,50,48,66,55,47,26,53,45,47,53,70,58,47,51,67,68,68,64,70